Protein AF-A0A1J5CKR7-F1 (afdb_monomer_lite)

Sequence (198 aa):
MLRFINMKAPLAKALFLFGLLLALSGASWSLDSSAVIGGEQSLIAYLNVGTAYRQLMENLAKIDIPESGPIKEQLQNVVRIALANFTRTKGRARVRLCTCNQRILMNAIDRYNVDHATPLNVLDYDALTGGKYLMDPAECPDKGKYSIEGDLLKHGEVSCSIHGSVAHPKDPSNGKNDSTAPDVFPPSRDENRTPMMP

pLDDT: mean 70.84, std 20.08, range [31.36, 97.31]

Structure (mmCIF, N/CA/C/O backbone):
data_AF-A0A1J5CKR7-F1
#
_entry.id   AF-A0A1J5CKR7-F1
#
loop_
_atom_site.group_PDB
_atom_site.id
_atom_site.type_symbol
_atom_site.label_atom_id
_atom_site.label_alt_id
_atom_site.label_comp_id
_atom_site.label_asym_id
_atom_site.label_entity_id
_atom_site.label_seq_id
_atom_site.pdbx_PDB_ins_code
_atom_site.Cartn_x
_atom_site.Cartn_y
_atom_site.Cartn_z
_atom_site.occupancy
_atom_site.B_iso_or_equiv
_atom_site.auth_seq_id
_atom_site.auth_comp_id
_atom_site.auth_asym_id
_atom_site.auth_atom_id
_atom_site.pdbx_PDB_model_num
ATOM 1 N N . MET A 1 1 ? -32.413 -12.563 51.350 1.00 38.97 1 MET A N 1
ATOM 2 C CA . MET A 1 1 ? -31.002 -13.011 51.311 1.00 38.97 1 MET A CA 1
ATOM 3 C C . MET A 1 1 ? -30.368 -12.530 50.009 1.00 38.97 1 MET A C 1
ATOM 5 O O . MET A 1 1 ? -30.627 -13.120 48.971 1.00 38.97 1 MET A O 1
ATOM 9 N N . LEU A 1 2 ? -29.603 -11.434 50.043 1.00 40.06 2 LEU A N 1
ATOM 10 C CA . LEU A 1 2 ? -28.858 -10.912 48.887 1.00 40.06 2 LEU A CA 1
ATOM 11 C C . LEU A 1 2 ? -27.479 -11.585 48.840 1.00 40.06 2 LEU A C 1
ATOM 13 O O . LEU A 1 2 ? -26.686 -11.440 49.769 1.00 40.06 2 LEU A O 1
ATOM 17 N N . ARG A 1 3 ? -27.207 -12.359 47.783 1.00 47.88 3 ARG A N 1
ATOM 18 C CA . ARG A 1 3 ? -25.891 -12.962 47.535 1.00 47.88 3 ARG A CA 1
ATOM 19 C C . ARG A 1 3 ? -24.935 -11.870 47.050 1.00 47.88 3 ARG A C 1
ATOM 21 O O . ARG A 1 3 ? -25.044 -11.419 45.916 1.00 47.88 3 ARG A O 1
ATOM 28 N N . PHE A 1 4 ? -23.995 -11.461 47.897 1.00 45.53 4 PHE A N 1
ATOM 29 C CA . PHE A 1 4 ? -22.853 -10.647 47.483 1.00 45.53 4 PHE A CA 1
ATOM 30 C C . PHE A 1 4 ? -21.969 -11.473 46.540 1.00 45.53 4 PHE A C 1
ATOM 32 O O . PHE A 1 4 ? -21.247 -12.373 46.968 1.00 45.53 4 PHE A O 1
ATOM 39 N N . ILE A 1 5 ? -22.053 -11.190 45.241 1.00 56.38 5 ILE A N 1
ATOM 40 C CA . ILE A 1 5 ? -21.156 -11.758 44.235 1.00 56.38 5 ILE A CA 1
ATOM 41 C C . ILE A 1 5 ? -19.768 -11.155 44.475 1.00 56.38 5 ILE A C 1
ATOM 43 O O . ILE A 1 5 ? -19.598 -9.938 44.533 1.00 56.38 5 ILE A O 1
ATOM 47 N N . ASN A 1 6 ? -18.768 -12.015 44.659 1.00 56.41 6 ASN A N 1
ATOM 48 C CA . ASN A 1 6 ? -17.393 -11.643 44.976 1.00 56.41 6 ASN A CA 1
ATOM 49 C C . ASN A 1 6 ? -16.707 -10.995 43.748 1.00 56.41 6 ASN A C 1
ATOM 51 O O . ASN A 1 6 ? -15.953 -11.637 43.020 1.00 56.41 6 ASN A O 1
ATOM 55 N N . MET A 1 7 ? -16.994 -9.712 43.497 1.00 53.19 7 MET A N 1
ATOM 56 C CA . MET A 1 7 ? -16.529 -8.929 42.334 1.00 53.19 7 MET A CA 1
ATOM 57 C C . MET A 1 7 ? -15.014 -8.650 42.302 1.00 53.19 7 MET A C 1
ATOM 59 O O . MET A 1 7 ? -14.512 -8.083 41.331 1.00 53.19 7 MET A O 1
ATOM 63 N N . LYS A 1 8 ? -14.254 -9.051 43.328 1.00 62.59 8 LYS A N 1
ATOM 64 C CA . LYS A 1 8 ? -12.821 -8.731 43.435 1.00 62.59 8 LYS A CA 1
ATOM 65 C C . LYS A 1 8 ? -11.977 -9.416 42.355 1.00 62.59 8 LYS A C 1
ATOM 67 O O . LYS A 1 8 ? -11.065 -8.804 41.810 1.00 62.59 8 LYS A O 1
ATOM 72 N N . ALA A 1 9 ? -12.301 -10.661 42.009 1.00 64.81 9 ALA A N 1
ATOM 73 C CA . ALA A 1 9 ? -11.542 -11.438 41.030 1.00 64.81 9 ALA A CA 1
ATOM 74 C C . ALA A 1 9 ? -11.669 -10.931 39.573 1.00 64.81 9 ALA A C 1
ATOM 76 O O . ALA A 1 9 ? -10.635 -10.789 38.916 1.00 64.81 9 ALA A O 1
ATOM 77 N N . PRO A 1 10 ? -12.871 -10.637 39.031 1.00 67.38 10 PRO A N 1
ATOM 78 C CA . PRO A 1 10 ? -12.991 -10.133 37.660 1.00 67.38 10 PRO A CA 1
ATOM 79 C C . PRO A 1 10 ? -12.452 -8.705 37.501 1.00 67.38 10 PRO A C 1
ATOM 81 O O . PRO A 1 10 ? -11.803 -8.415 36.497 1.00 67.38 10 PRO A O 1
ATOM 84 N N . LEU A 1 11 ? -12.632 -7.837 38.505 1.00 69.25 11 LEU A N 1
ATOM 85 C CA . LEU A 1 11 ? -12.106 -6.469 38.475 1.00 69.25 11 LEU A CA 1
ATOM 86 C C . LEU A 1 11 ? -10.569 -6.454 38.469 1.00 69.25 11 LEU A C 1
ATOM 88 O O . LEU A 1 11 ? -9.962 -5.740 37.675 1.00 69.25 11 LEU A O 1
ATOM 92 N N . ALA A 1 12 ? -9.934 -7.289 39.299 1.00 69.50 12 ALA A N 1
ATOM 93 C CA . ALA A 1 12 ? -8.477 -7.412 39.331 1.00 69.50 12 ALA A CA 1
ATOM 94 C C . ALA A 1 12 ? -7.907 -7.910 37.992 1.00 69.50 12 ALA A C 1
ATOM 96 O O . ALA A 1 12 ? -6.890 -7.400 37.532 1.00 69.50 12 ALA A O 1
ATOM 97 N N . LYS A 1 13 ? -8.589 -8.854 37.325 1.00 68.81 13 LYS A N 1
ATOM 98 C CA . LYS A 1 13 ? -8.192 -9.334 35.990 1.00 68.81 13 LYS A CA 1
ATOM 99 C C . LYS A 1 13 ? -8.320 -8.247 34.923 1.00 68.81 13 LYS A C 1
ATOM 101 O O . LYS A 1 13 ? -7.419 -8.112 34.101 1.00 68.81 13 LYS A O 1
ATOM 106 N N . ALA A 1 14 ? -9.398 -7.461 34.950 1.00 69.19 14 ALA A N 1
ATOM 107 C CA . ALA A 1 14 ? -9.597 -6.354 34.016 1.00 69.19 14 ALA A CA 1
ATOM 108 C C . ALA A 1 14 ? -8.553 -5.242 34.212 1.00 69.19 14 ALA A C 1
ATOM 110 O O . ALA A 1 14 ? -7.973 -4.771 33.237 1.00 69.19 14 ALA A O 1
ATOM 111 N N . LEU A 1 15 ? -8.254 -4.879 35.464 1.00 72.56 15 LEU A N 1
ATOM 112 C CA . LEU A 1 15 ? -7.215 -3.899 35.794 1.00 72.56 15 LEU A CA 1
ATOM 113 C C . LEU A 1 15 ? -5.813 -4.393 35.421 1.00 72.56 15 LEU A C 1
ATOM 115 O O . LEU A 1 15 ? -5.015 -3.611 34.916 1.00 72.56 15 LEU A O 1
ATOM 119 N N . PHE A 1 16 ? -5.525 -5.685 35.603 1.00 74.75 16 PHE A N 1
ATOM 120 C CA . PHE A 1 16 ? -4.258 -6.279 35.175 1.00 74.75 16 PHE A CA 1
ATOM 121 C C . PHE A 1 16 ? -4.104 -6.260 33.649 1.00 74.75 16 PHE A C 1
ATOM 123 O O . PHE A 1 16 ? -3.062 -5.854 33.146 1.00 74.75 16 PHE A O 1
ATOM 130 N N . LEU A 1 17 ? -5.152 -6.623 32.900 1.00 69.81 17 LEU A N 1
ATOM 131 C CA . LEU A 1 17 ? -5.166 -6.543 31.434 1.00 69.81 17 LEU A CA 1
ATOM 132 C C . LEU A 1 17 ? -5.015 -5.103 30.933 1.00 69.81 17 LEU A C 1
ATOM 134 O O . LEU A 1 17 ? -4.273 -4.859 29.985 1.00 69.81 17 LEU A O 1
ATOM 138 N N . PHE A 1 18 ? -5.681 -4.148 31.581 1.00 69.38 18 PHE A N 1
ATOM 139 C CA . PHE A 1 18 ? -5.557 -2.731 31.255 1.00 69.38 18 PHE A CA 1
ATOM 140 C C . PHE A 1 18 ? -4.151 -2.196 31.561 1.00 69.38 18 PHE A C 1
ATOM 142 O O . PHE A 1 18 ? -3.566 -1.509 30.730 1.00 69.38 18 PHE A O 1
ATOM 149 N N . GLY A 1 19 ? -3.569 -2.575 32.702 1.00 70.56 19 GLY A N 1
ATOM 150 C CA . GLY A 1 19 ? -2.184 -2.259 33.055 1.00 70.56 19 GLY A CA 1
ATOM 151 C C . GLY A 1 19 ? -1.171 -2.877 32.089 1.00 70.56 19 GLY A C 1
ATOM 152 O O . GLY A 1 19 ? -0.225 -2.206 31.691 1.00 70.56 19 GLY A O 1
ATOM 153 N N . LEU A 1 20 ? -1.400 -4.114 31.639 1.00 68.94 20 LEU A N 1
ATOM 154 C CA . LEU A 1 20 ? -0.571 -4.780 30.632 1.00 68.94 20 LEU A CA 1
ATOM 155 C C . LEU A 1 20 ? -0.660 -4.068 29.273 1.00 68.94 20 LEU A C 1
ATOM 157 O O . LEU A 1 20 ? 0.361 -3.839 28.632 1.00 68.94 20 LEU A O 1
ATOM 161 N N . LEU A 1 21 ? -1.862 -3.660 28.853 1.00 64.88 21 LEU A N 1
ATOM 162 C CA . LEU A 1 21 ? -2.070 -2.873 27.633 1.00 64.88 21 LEU A CA 1
ATOM 163 C C . LEU A 1 21 ? -1.400 -1.496 27.722 1.00 64.88 21 LEU A C 1
ATOM 165 O O . LEU A 1 21 ? -0.765 -1.063 26.761 1.00 64.88 21 LEU A O 1
ATOM 169 N N . LEU A 1 22 ? -1.481 -0.836 28.881 1.00 61.81 22 LEU A N 1
ATOM 170 C CA . LEU A 1 22 ? -0.780 0.421 29.133 1.00 61.81 22 LEU A CA 1
ATOM 171 C C . LEU A 1 22 ? 0.740 0.236 29.114 1.00 61.81 22 LEU A C 1
ATOM 173 O O . LEU A 1 22 ? 1.424 1.039 28.488 1.00 61.81 22 LEU A O 1
ATOM 177 N N . ALA A 1 23 ? 1.275 -0.829 29.713 1.00 55.62 23 ALA A N 1
ATOM 178 C CA . ALA A 1 23 ? 2.708 -1.126 29.695 1.00 55.62 23 ALA A CA 1
ATOM 179 C C . ALA A 1 23 ? 3.223 -1.413 28.273 1.00 55.62 23 ALA A C 1
ATOM 181 O O . ALA A 1 23 ? 4.269 -0.897 27.878 1.00 55.62 23 ALA A O 1
ATOM 182 N N . LEU A 1 24 ? 2.451 -2.152 27.470 1.00 54.66 24 LEU A N 1
ATOM 183 C CA . LEU A 1 24 ? 2.756 -2.386 26.055 1.00 54.66 24 LEU A CA 1
ATOM 184 C C . LEU A 1 24 ? 2.674 -1.096 25.226 1.00 54.66 24 LEU A C 1
ATOM 186 O O . LEU A 1 24 ? 3.438 -0.930 24.279 1.00 54.66 24 LEU A O 1
ATOM 190 N N . SER A 1 25 ? 1.803 -0.153 25.601 1.00 56.72 25 SER A N 1
ATOM 191 C CA . SER A 1 25 ? 1.777 1.177 24.982 1.00 56.72 25 SER A CA 1
ATOM 192 C C . SER A 1 25 ? 2.925 2.081 25.457 1.00 56.72 25 SER A C 1
ATOM 194 O O . SER A 1 25 ? 3.487 2.820 24.654 1.00 56.72 25 SER A O 1
ATOM 196 N N . GLY A 1 26 ? 3.341 1.992 26.724 1.00 46.00 26 GLY A N 1
ATOM 197 C CA . GLY A 1 26 ? 4.444 2.766 27.304 1.00 46.00 26 GLY A CA 1
ATOM 198 C C . GLY A 1 26 ? 5.811 2.404 26.719 1.00 46.00 26 GLY A C 1
ATOM 199 O O . GLY A 1 26 ? 6.639 3.286 26.509 1.00 46.00 26 GLY A O 1
ATOM 200 N N . ALA A 1 27 ? 6.011 1.138 26.343 1.00 43.16 27 ALA A N 1
ATOM 201 C CA . ALA A 1 27 ? 7.220 0.671 25.659 1.00 43.16 27 ALA A CA 1
ATOM 202 C C . ALA A 1 27 ? 7.399 1.244 24.236 1.00 43.16 27 ALA A C 1
ATOM 204 O O . ALA A 1 27 ? 8.462 1.086 23.642 1.00 43.16 27 ALA A O 1
ATOM 205 N N . SER A 1 28 ? 6.389 1.927 23.681 1.00 45.72 28 SER A N 1
ATOM 206 C CA . SER A 1 28 ? 6.501 2.563 22.360 1.00 45.72 28 SER A CA 1
ATOM 207 C C . SER A 1 28 ? 7.115 3.969 22.385 1.00 45.72 28 SER A C 1
ATOM 209 O O . SER A 1 28 ? 7.510 4.463 21.333 1.00 45.72 28 SER A O 1
ATOM 211 N N . TRP A 1 29 ? 7.272 4.588 23.563 1.00 41.62 29 TRP A N 1
ATOM 212 C CA . TRP A 1 29 ? 7.837 5.941 23.699 1.00 41.62 29 TRP A CA 1
ATOM 213 C C . TRP A 1 29 ? 9.363 5.962 23.888 1.00 41.62 29 TRP A C 1
ATOM 215 O O . TRP A 1 29 ? 9.959 7.032 23.834 1.00 41.62 29 TRP A O 1
ATOM 225 N N . SER A 1 30 ? 10.011 4.805 24.073 1.00 41.34 30 SER A N 1
ATOM 226 C CA . SER A 1 30 ? 11.479 4.686 24.140 1.00 41.34 30 SER A CA 1
ATOM 227 C C . SER A 1 30 ? 12.121 4.195 22.837 1.00 41.34 30 SER A C 1
ATOM 229 O O . SER A 1 30 ? 13.312 3.897 22.816 1.00 41.34 30 SER A O 1
ATOM 231 N N . LEU A 1 31 ? 11.351 4.084 21.752 1.00 40.03 31 LEU A N 1
ATOM 232 C CA . LEU A 1 31 ? 11.883 3.801 20.422 1.00 40.03 31 LEU A CA 1
ATOM 233 C C . LEU A 1 31 ? 12.156 5.134 19.726 1.00 40.03 31 LEU A C 1
ATOM 235 O O . LEU A 1 31 ? 11.276 5.721 19.099 1.00 40.03 31 LEU A O 1
ATOM 239 N N . ASP A 1 32 ? 13.385 5.615 19.894 1.00 38.66 32 ASP A N 1
ATOM 240 C CA . ASP A 1 32 ? 13.963 6.706 19.116 1.00 38.66 32 ASP A CA 1
ATOM 241 C C . ASP A 1 32 ? 13.721 6.446 17.619 1.00 38.66 32 ASP A C 1
ATOM 243 O O . ASP A 1 32 ? 14.183 5.451 17.053 1.00 38.66 32 ASP A O 1
ATOM 247 N N . SER A 1 33 ? 12.951 7.324 16.977 1.00 40.72 33 SER A N 1
ATOM 248 C CA . SER A 1 33 ? 12.543 7.201 15.574 1.00 40.72 33 SER A CA 1
ATOM 249 C C . SER A 1 33 ? 13.716 7.278 14.592 1.00 40.72 33 SER A C 1
ATOM 251 O O . SER A 1 33 ? 13.531 6.990 13.410 1.00 40.72 33 SER A O 1
ATOM 253 N N . SER A 1 34 ? 14.916 7.627 15.068 1.00 39.81 34 SER A N 1
ATOM 254 C CA . SER A 1 34 ? 16.147 7.657 14.275 1.00 39.81 34 SER A CA 1
ATOM 255 C C . SER A 1 34 ? 16.932 6.335 14.270 1.00 39.81 34 SER A C 1
ATOM 257 O O . SER A 1 34 ? 17.751 6.127 13.378 1.00 39.81 34 SER A O 1
ATOM 259 N N . ALA A 1 35 ? 16.658 5.412 15.202 1.00 36.31 35 ALA A N 1
ATOM 260 C CA . ALA A 1 35 ? 17.362 4.126 15.313 1.00 36.31 35 ALA A CA 1
ATOM 261 C C . ALA A 1 35 ? 16.603 2.946 14.675 1.00 36.31 35 ALA A C 1
ATOM 263 O O . ALA A 1 35 ? 17.094 1.817 14.639 1.00 36.31 35 ALA A O 1
ATOM 264 N N . VAL A 1 36 ? 15.399 3.185 14.152 1.00 40.78 36 VAL A N 1
ATOM 265 C CA . VAL A 1 36 ? 14.548 2.143 13.573 1.00 40.78 36 VAL A CA 1
ATOM 266 C C . VAL A 1 36 ? 14.759 2.082 12.060 1.00 40.78 36 VAL A C 1
ATOM 268 O O . VAL A 1 36 ? 13.921 2.496 11.268 1.00 40.78 36 VAL A O 1
ATOM 271 N N . ILE A 1 37 ? 15.872 1.469 11.656 1.00 40.28 37 ILE A N 1
ATOM 272 C CA . ILE A 1 37 ? 16.043 0.905 10.301 1.00 40.28 37 ILE A CA 1
ATOM 273 C C . ILE A 1 37 ? 15.178 -0.380 10.138 1.00 40.28 37 ILE A C 1
ATOM 275 O O . ILE A 1 37 ? 15.152 -1.003 9.087 1.00 40.28 37 ILE A O 1
ATOM 279 N N . GLY A 1 38 ? 14.383 -0.753 11.153 1.00 39.53 38 GLY A N 1
ATOM 280 C CA . GLY A 1 38 ? 13.447 -1.887 11.149 1.00 39.53 38 GLY A CA 1
ATOM 281 C C . GLY A 1 38 ? 11.989 -1.490 11.408 1.00 39.53 38 GLY A C 1
ATOM 282 O O . GLY A 1 38 ? 11.362 -2.018 12.327 1.00 39.53 38 GLY A O 1
ATOM 283 N N . GLY A 1 39 ? 11.444 -0.549 10.627 1.00 44.47 39 GLY A N 1
ATOM 284 C CA . GLY A 1 39 ? 10.092 0.029 10.785 1.00 44.47 39 GLY A CA 1
ATOM 285 C C . GLY A 1 39 ? 8.906 -0.942 10.640 1.00 44.47 39 GLY A C 1
ATOM 286 O O . GLY A 1 39 ? 7.754 -0.519 10.698 1.00 44.47 39 GLY A O 1
ATOM 287 N N . GLU A 1 40 ? 9.168 -2.237 10.473 1.00 52.19 40 GLU A N 1
ATOM 288 C CA . GLU A 1 40 ? 8.178 -3.285 10.206 1.00 52.19 40 GLU A CA 1
ATOM 289 C C . GLU A 1 40 ? 7.617 -3.914 11.492 1.00 52.19 40 GLU A C 1
ATOM 291 O O . GLU A 1 40 ? 6.426 -4.212 11.577 1.00 52.19 40 GLU A O 1
ATOM 296 N N . GLN A 1 41 ? 8.435 -4.046 12.542 1.00 45.19 41 GLN A N 1
ATOM 297 C CA . GLN A 1 41 ? 8.039 -4.703 13.798 1.00 45.19 41 GLN A CA 1
ATOM 298 C C . GLN A 1 41 ? 7.007 -3.886 14.584 1.00 45.19 41 GLN A C 1
ATOM 300 O O . GLN A 1 41 ? 6.063 -4.446 15.139 1.00 45.19 41 GLN A O 1
ATOM 305 N N . SER A 1 42 ? 7.134 -2.556 14.598 1.00 54.28 42 SER A N 1
ATOM 306 C CA . SER A 1 42 ? 6.161 -1.684 15.264 1.00 54.28 42 SER A CA 1
ATOM 307 C C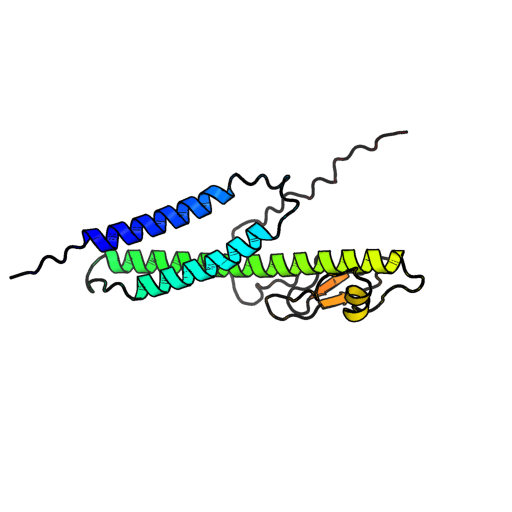 . SER A 1 42 ? 4.814 -1.706 14.540 1.00 54.28 42 SER A C 1
ATOM 309 O O . SER A 1 42 ? 3.771 -1.760 15.187 1.00 54.28 42 SER A O 1
ATOM 311 N N . LEU A 1 43 ? 4.811 -1.755 13.207 1.00 53.25 43 LEU A N 1
ATOM 312 C CA . LEU A 1 43 ? 3.592 -1.779 12.400 1.00 53.25 43 LEU A CA 1
ATOM 313 C C . LEU A 1 43 ? 2.853 -3.128 12.509 1.00 53.25 43 LEU A C 1
ATOM 315 O O . LEU A 1 43 ? 1.627 -3.151 12.644 1.00 53.25 43 LEU A O 1
ATOM 319 N N . ILE A 1 44 ? 3.598 -4.239 12.564 1.00 50.59 44 ILE A N 1
ATOM 320 C CA . ILE A 1 44 ? 3.073 -5.583 12.865 1.00 50.59 44 ILE A CA 1
ATOM 321 C C . ILE A 1 44 ? 2.565 -5.664 14.313 1.00 50.59 44 ILE A C 1
ATOM 323 O O . ILE A 1 44 ? 1.472 -6.184 14.552 1.00 50.59 44 ILE A O 1
ATOM 327 N N . ALA A 1 45 ? 3.290 -5.098 15.284 1.00 53.97 45 ALA A N 1
ATOM 328 C CA . ALA A 1 45 ? 2.831 -5.006 16.669 1.00 53.97 45 ALA A CA 1
ATOM 329 C C . ALA A 1 45 ? 1.514 -4.217 16.768 1.00 53.97 45 ALA A C 1
ATOM 331 O O . ALA A 1 45 ? 0.580 -4.667 17.430 1.00 53.97 45 ALA A O 1
ATOM 332 N N . TYR A 1 46 ? 1.380 -3.110 16.033 1.00 55.72 46 TYR A N 1
ATOM 333 C CA . TYR A 1 46 ? 0.139 -2.334 15.949 1.00 55.72 46 TYR A CA 1
ATOM 334 C C . TYR A 1 46 ? -1.026 -3.122 15.323 1.00 55.72 46 TYR A C 1
ATOM 336 O O . TYR A 1 46 ? -2.164 -3.007 15.785 1.00 55.72 46 TYR A O 1
ATOM 344 N N . LEU A 1 47 ? -0.771 -3.957 14.310 1.00 55.53 47 LEU A N 1
ATOM 345 C CA . LEU A 1 47 ? -1.789 -4.849 13.736 1.00 55.53 47 LEU A CA 1
ATOM 346 C C . LEU A 1 47 ? -2.218 -5.947 14.726 1.00 55.53 47 LEU A C 1
ATOM 348 O O . LEU A 1 47 ? -3.416 -6.226 14.843 1.00 55.53 47 LEU A O 1
ATOM 352 N N . ASN A 1 48 ? -1.277 -6.499 15.497 1.00 55.34 48 ASN A N 1
ATOM 353 C CA . ASN A 1 48 ? -1.533 -7.523 16.518 1.00 55.34 48 ASN A CA 1
ATOM 354 C C . ASN A 1 48 ? -2.257 -6.976 17.760 1.00 55.34 48 ASN A C 1
ATOM 356 O O . ASN A 1 48 ? -3.114 -7.665 18.325 1.00 55.34 48 ASN A O 1
ATOM 360 N N . VAL A 1 49 ? -2.020 -5.711 18.127 1.00 63.19 49 VAL A N 1
ATOM 361 C CA . VAL A 1 49 ? -2.837 -4.988 19.121 1.00 63.19 49 VAL A CA 1
ATOM 362 C C . VAL A 1 49 ? -4.309 -4.975 18.700 1.00 63.19 49 VAL A C 1
ATOM 364 O O . VAL A 1 49 ? -5.190 -5.054 19.551 1.00 63.19 49 VAL A O 1
ATOM 367 N N . GLY A 1 50 ? -4.609 -4.978 17.398 1.00 57.09 50 GLY A N 1
ATOM 368 C CA . GLY A 1 50 ? -5.982 -5.090 16.907 1.00 57.09 50 GLY A CA 1
ATOM 369 C C . GLY A 1 50 ? -6.668 -6.424 17.209 1.00 57.09 50 GLY A C 1
ATOM 370 O O . GLY A 1 50 ? -7.888 -6.471 17.386 1.00 57.09 50 GLY A O 1
ATOM 371 N N . THR A 1 51 ? -5.913 -7.516 17.293 1.00 56.31 51 THR A N 1
ATOM 372 C CA . THR A 1 51 ? -6.421 -8.834 17.702 1.00 56.31 51 THR A CA 1
ATOM 373 C C . THR A 1 51 ? -6.651 -8.865 19.211 1.00 56.31 51 THR A C 1
ATOM 375 O O . THR A 1 51 ? -7.736 -9.244 19.648 1.00 56.31 51 THR A O 1
ATOM 378 N N . ALA A 1 52 ? -5.696 -8.345 19.990 1.00 55.91 52 ALA A N 1
ATOM 379 C CA . ALA A 1 52 ? -5.828 -8.193 21.441 1.00 55.91 52 ALA A CA 1
ATOM 380 C C . ALA A 1 52 ? -7.009 -7.282 21.827 1.00 55.91 52 ALA A C 1
ATOM 382 O O . ALA A 1 52 ? -7.757 -7.585 22.754 1.00 55.91 52 ALA A O 1
ATOM 383 N N . TYR A 1 53 ? -7.232 -6.203 21.074 1.00 64.00 53 TYR A N 1
ATOM 384 C CA . TYR A 1 53 ? -8.349 -5.286 21.278 1.00 64.00 53 TYR A CA 1
ATOM 385 C C . TYR A 1 53 ? -9.700 -5.937 20.958 1.00 64.00 53 TYR A C 1
ATOM 387 O O . TYR A 1 53 ? -10.631 -5.817 21.748 1.00 64.00 53 TYR A O 1
ATOM 395 N N . ARG A 1 54 ? -9.818 -6.685 19.850 1.00 61.25 54 ARG A N 1
ATOM 396 C CA . ARG A 1 54 ? -11.042 -7.459 19.553 1.00 61.25 54 ARG A CA 1
ATOM 397 C C . ARG A 1 54 ? -11.371 -8.440 20.670 1.00 61.25 54 ARG A C 1
ATOM 399 O O . ARG A 1 54 ? -12.509 -8.484 21.120 1.00 61.25 54 ARG A O 1
ATOM 406 N N . GLN A 1 55 ? -10.365 -9.155 21.159 1.00 61.22 55 GLN A N 1
ATOM 407 C CA . GLN A 1 55 ? -10.538 -10.120 22.235 1.00 61.22 55 GLN A CA 1
ATOM 408 C C . GLN A 1 55 ? -10.906 -9.442 23.563 1.00 61.22 55 GLN A C 1
ATOM 410 O O . GLN A 1 55 ? -11.759 -9.940 24.295 1.00 61.22 55 GLN A O 1
ATOM 415 N N . LEU A 1 56 ? -10.335 -8.269 23.857 1.00 64.38 56 LEU A N 1
ATOM 416 C CA . LEU A 1 56 ? -10.756 -7.434 24.983 1.00 64.38 56 LEU A CA 1
ATOM 417 C C . LEU A 1 56 ? -12.229 -7.027 24.853 1.00 64.38 56 LEU A C 1
ATOM 419 O O . LEU A 1 56 ? -12.975 -7.150 25.817 1.00 64.38 56 LEU A O 1
ATOM 423 N N . MET A 1 57 ? -12.657 -6.581 23.674 1.00 64.94 57 MET A N 1
ATOM 424 C CA . MET A 1 57 ? -14.032 -6.137 23.427 1.00 64.94 57 MET A CA 1
ATOM 425 C C . MET A 1 57 ? -15.037 -7.293 23.503 1.00 64.94 57 MET A C 1
ATOM 427 O O . MET A 1 57 ? -16.089 -7.138 24.117 1.00 64.94 57 MET A O 1
ATOM 431 N N . GLU A 1 58 ? -14.700 -8.469 22.968 1.00 66.94 58 GLU A N 1
ATOM 432 C CA . GLU A 1 58 ? -15.490 -9.696 23.152 1.00 66.94 58 GLU A CA 1
ATOM 433 C C . GLU A 1 58 ? -15.603 -10.088 24.627 1.00 66.94 58 GLU A C 1
ATOM 435 O O . GLU A 1 58 ? -16.656 -10.535 25.076 1.00 66.94 58 GLU A O 1
ATOM 440 N N . ASN A 1 59 ? -14.526 -9.919 25.394 1.00 63.28 59 ASN A N 1
ATOM 441 C CA . ASN A 1 59 ? -14.534 -10.203 26.823 1.00 63.28 59 ASN A CA 1
ATOM 442 C C . ASN A 1 59 ? -15.359 -9.177 27.604 1.00 63.28 59 ASN A C 1
ATOM 444 O O . ASN A 1 59 ? -16.088 -9.572 28.507 1.00 63.28 59 ASN A O 1
ATOM 448 N N . LEU A 1 60 ? -15.303 -7.893 27.237 1.00 63.44 60 LEU A N 1
ATOM 449 C CA . LEU A 1 60 ? -16.147 -6.848 27.820 1.00 63.44 60 LEU A CA 1
ATOM 450 C C . LEU A 1 60 ? -17.631 -7.087 27.520 1.00 63.44 60 LEU A C 1
ATOM 452 O O . LEU A 1 60 ? -18.457 -6.906 28.408 1.00 63.44 60 LEU A O 1
ATOM 456 N N . ALA A 1 61 ? -17.969 -7.554 26.315 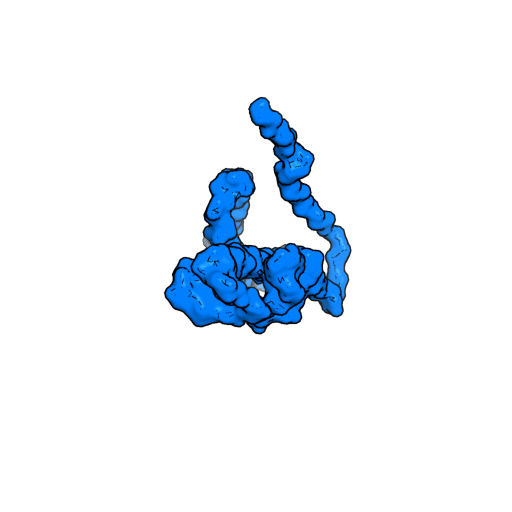1.00 65.06 61 ALA A N 1
ATOM 457 C CA . ALA A 1 61 ? -19.343 -7.893 25.939 1.00 65.06 61 ALA A CA 1
ATOM 458 C C . ALA A 1 61 ? -19.929 -9.066 26.751 1.00 65.06 61 ALA A C 1
ATOM 460 O O . ALA A 1 61 ? -21.146 -9.182 26.859 1.00 65.06 61 ALA A O 1
ATOM 461 N N . LYS A 1 62 ? -19.078 -9.926 27.329 1.00 69.12 62 LYS A N 1
ATOM 462 C CA . LYS A 1 62 ? -19.480 -11.052 28.193 1.00 69.12 62 LYS A CA 1
ATOM 463 C C . LYS A 1 62 ? -19.632 -10.667 29.665 1.00 69.12 62 LYS A C 1
ATOM 465 O O . LYS A 1 62 ? -20.059 -11.502 30.460 1.00 69.12 62 LYS A O 1
ATOM 470 N N . ILE A 1 63 ? -19.237 -9.455 30.056 1.00 66.62 63 ILE A N 1
ATOM 471 C CA . ILE A 1 63 ? -19.423 -8.993 31.431 1.00 66.62 63 ILE A CA 1
ATOM 472 C C . ILE A 1 63 ? -20.904 -8.666 31.606 1.00 66.62 63 ILE A C 1
ATOM 474 O O . ILE A 1 63 ? -21.424 -7.754 30.969 1.00 66.62 63 ILE A O 1
ATOM 478 N N . ASP A 1 64 ? -21.567 -9.414 32.484 1.00 61.94 64 ASP A N 1
ATOM 479 C CA . ASP A 1 64 ? -22.946 -9.158 32.886 1.00 61.94 64 ASP A CA 1
ATOM 480 C C . ASP A 1 64 ? -22.972 -7.909 33.782 1.00 61.94 64 ASP A C 1
ATOM 482 O O . ASP A 1 64 ? -22.613 -7.948 34.964 1.00 61.94 64 ASP A O 1
ATOM 486 N N . ILE A 1 65 ? -23.254 -6.755 33.173 1.00 63.69 65 ILE A N 1
ATOM 487 C CA . ILE A 1 65 ? -23.259 -5.458 33.855 1.00 63.69 65 ILE A CA 1
ATOM 488 C C . ILE A 1 65 ? -24.680 -5.211 34.373 1.00 63.69 65 ILE A C 1
ATOM 490 O O . ILE A 1 65 ? -25.609 -5.172 33.563 1.00 63.69 65 ILE A O 1
ATOM 494 N N . PRO A 1 66 ? -24.868 -4.987 35.688 1.00 59.91 66 PRO A N 1
ATOM 495 C CA . PRO A 1 66 ? -26.185 -4.738 36.260 1.00 59.91 66 PRO A CA 1
ATOM 496 C C . PRO A 1 66 ? -26.875 -3.564 35.557 1.00 59.91 66 PRO A C 1
ATOM 498 O O . PRO A 1 66 ? -26.278 -2.519 35.292 1.00 59.91 66 PRO A O 1
ATOM 501 N N . GLU A 1 67 ? -28.145 -3.772 35.225 1.00 60.22 67 GLU A N 1
ATOM 502 C CA . GLU A 1 67 ? -28.852 -3.021 34.187 1.00 60.22 67 GLU A CA 1
ATOM 503 C C . GLU A 1 67 ? -29.137 -1.554 34.549 1.00 60.22 67 GLU A C 1
ATOM 505 O O . GLU A 1 67 ? -29.313 -0.721 33.657 1.00 60.22 67 GLU A O 1
ATOM 510 N N . SER A 1 68 ? -29.115 -1.225 35.842 1.00 62.19 68 SER A N 1
ATOM 511 C CA . SER A 1 68 ? -29.461 0.084 36.389 1.00 62.19 68 SER A CA 1
ATOM 512 C C . SER A 1 68 ? -28.296 0.689 37.180 1.00 62.19 68 SER A C 1
ATOM 514 O O . SER A 1 68 ? -28.061 0.336 38.337 1.00 62.19 68 SER A O 1
ATOM 516 N N . GLY A 1 69 ? -27.577 1.633 36.572 1.00 65.94 69 GLY A N 1
ATOM 517 C CA . GLY A 1 69 ? -26.627 2.481 37.287 1.00 65.94 69 GLY A CA 1
ATOM 518 C C . GLY A 1 69 ? -25.841 3.430 36.373 1.00 65.94 69 GLY A C 1
ATOM 519 O O . GLY A 1 69 ? -25.603 3.094 35.211 1.00 65.94 69 GLY A O 1
ATOM 520 N N . PRO A 1 70 ? -25.366 4.581 36.895 1.00 67.62 70 PRO A N 1
ATOM 521 C CA . PRO A 1 70 ? -24.5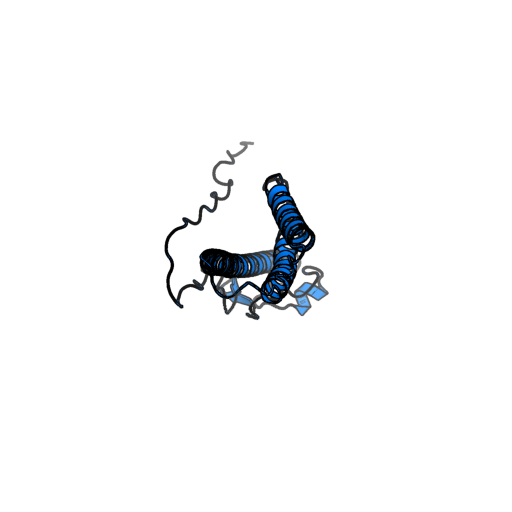82 5.575 36.141 1.00 67.62 70 PRO A CA 1
ATOM 522 C C . PRO A 1 70 ? -23.276 5.004 35.554 1.00 67.62 70 PRO A C 1
ATOM 524 O O . PRO A 1 70 ? -22.704 5.549 34.614 1.00 67.62 70 PRO A O 1
ATOM 527 N N . ILE A 1 71 ? -22.823 3.862 36.077 1.00 70.44 71 ILE A N 1
ATOM 528 C CA . ILE A 1 71 ? -21.622 3.144 35.638 1.00 70.44 71 ILE A CA 1
ATOM 529 C C . ILE A 1 71 ? -21.798 2.537 34.235 1.00 70.44 71 ILE A C 1
ATOM 531 O O . ILE A 1 71 ? -20.839 2.500 33.464 1.00 70.44 71 ILE A O 1
ATOM 535 N N . LYS A 1 72 ? -23.011 2.093 33.867 1.00 72.69 72 LYS A N 1
ATOM 536 C CA . LYS A 1 72 ? -23.276 1.473 32.556 1.00 72.69 72 LYS A CA 1
ATOM 537 C C . LYS A 1 72 ? -23.061 2.472 31.419 1.00 72.69 72 LYS A C 1
ATOM 539 O O . LYS A 1 72 ? -22.383 2.156 30.445 1.00 72.69 72 LYS A O 1
ATOM 544 N N . GLU A 1 73 ? -23.572 3.688 31.577 1.00 74.94 73 GLU A N 1
ATOM 545 C CA . GLU A 1 73 ? -23.463 4.752 30.575 1.00 74.94 73 GLU A CA 1
ATOM 546 C C . GLU A 1 73 ? -22.022 5.262 30.425 1.00 74.94 73 GLU A C 1
ATOM 548 O O . GLU A 1 73 ? -21.523 5.429 29.309 1.00 74.94 73 GLU A O 1
ATOM 553 N N . GLN A 1 74 ? -21.306 5.440 31.540 1.00 70.94 74 GLN A N 1
ATOM 554 C CA . GLN A 1 74 ? -19.889 5.814 31.515 1.00 70.94 74 GLN A CA 1
ATOM 555 C C . GLN A 1 74 ? -19.039 4.756 30.803 1.00 70.94 74 GLN A C 1
ATOM 557 O O . GLN A 1 74 ? -18.222 5.095 29.943 1.00 70.94 74 GLN A O 1
ATOM 562 N N . LEU A 1 75 ? -19.267 3.474 31.101 1.00 71.56 75 LEU A N 1
ATOM 563 C CA . LEU A 1 75 ? -18.543 2.379 30.463 1.00 71.56 75 LEU A CA 1
ATOM 564 C C . LEU A 1 75 ? -18.849 2.295 28.962 1.00 71.56 75 LEU A C 1
ATOM 566 O O . LEU A 1 75 ? -17.923 2.181 28.159 1.00 71.56 75 LEU A O 1
ATOM 570 N N . GLN A 1 76 ? -20.117 2.423 28.563 1.00 75.00 76 GLN A N 1
ATOM 571 C CA . GLN A 1 76 ? -20.508 2.461 27.149 1.00 75.00 76 GLN A CA 1
ATOM 572 C C . GLN A 1 76 ? -19.835 3.618 26.396 1.00 75.00 76 GLN A C 1
ATOM 574 O O . GLN A 1 76 ? -19.362 3.432 25.273 1.00 75.00 76 GLN A O 1
ATOM 579 N N . ASN A 1 77 ? -19.724 4.793 27.020 1.00 74.56 77 ASN A N 1
ATOM 580 C CA . ASN A 1 77 ? -19.034 5.937 26.428 1.00 74.56 77 ASN A CA 1
ATOM 581 C C . ASN A 1 77 ? -17.530 5.702 26.250 1.00 74.56 77 ASN A C 1
ATOM 583 O O . ASN A 1 77 ? -16.997 5.990 25.177 1.00 74.56 77 ASN A O 1
ATOM 587 N N . VAL A 1 78 ? -16.852 5.133 27.252 1.00 73.31 78 VAL A N 1
ATOM 588 C CA . VAL A 1 78 ? -15.425 4.779 27.149 1.00 73.31 78 VAL A CA 1
ATOM 589 C C . VAL A 1 78 ? -15.198 3.765 26.027 1.00 73.31 78 VAL A C 1
ATOM 591 O O . VAL A 1 78 ? -14.306 3.951 25.199 1.00 73.31 78 VAL A O 1
ATOM 594 N N . VAL A 1 79 ? -16.043 2.733 25.949 1.00 76.38 79 VAL A N 1
ATOM 595 C CA . VAL A 1 79 ? -15.991 1.713 24.893 1.00 76.38 79 VAL A CA 1
ATOM 596 C C . VAL A 1 79 ? -16.175 2.343 23.508 1.00 76.38 79 VAL A C 1
ATOM 598 O O . VAL A 1 79 ? -15.394 2.063 22.597 1.00 76.38 79 VAL A O 1
ATOM 601 N N . ARG A 1 80 ? -17.152 3.245 23.349 1.00 72.25 80 ARG A N 1
ATOM 602 C CA . ARG A 1 80 ? -17.412 3.958 22.088 1.00 72.25 80 ARG A CA 1
ATOM 603 C C . ARG A 1 80 ? -16.217 4.803 21.642 1.00 72.25 80 ARG A C 1
ATOM 605 O O . ARG A 1 80 ? -15.828 4.735 20.476 1.00 72.25 80 ARG A O 1
ATOM 612 N N . ILE A 1 81 ? -15.628 5.582 22.551 1.00 72.44 81 ILE A N 1
ATOM 613 C CA . ILE A 1 81 ? -14.460 6.432 22.257 1.00 72.44 81 ILE A CA 1
ATOM 614 C C . ILE A 1 81 ? -13.256 5.569 21.872 1.00 72.44 81 ILE A C 1
ATOM 616 O O . ILE A 1 81 ? -12.597 5.838 20.866 1.00 72.44 81 ILE A O 1
ATOM 620 N N . ALA A 1 82 ? -12.994 4.505 22.636 1.00 69.19 82 ALA A N 1
ATOM 621 C CA . ALA A 1 82 ? -11.903 3.582 22.352 1.00 69.19 82 ALA A CA 1
ATOM 622 C C . ALA A 1 82 ? -12.051 2.949 20.958 1.00 69.19 82 ALA A C 1
ATOM 624 O O . ALA A 1 82 ? -11.082 2.914 20.199 1.00 69.19 82 ALA A O 1
ATOM 625 N N . LEU A 1 83 ? -13.265 2.526 20.586 1.00 72.06 83 LEU A N 1
ATOM 626 C CA . LEU A 1 83 ? -13.533 1.912 19.285 1.00 72.06 83 LEU A CA 1
ATOM 627 C C . LEU A 1 83 ? -13.344 2.902 18.129 1.00 72.06 83 LEU A C 1
ATOM 629 O O . LEU A 1 83 ? -12.760 2.549 17.098 1.00 72.06 83 LEU A O 1
ATOM 633 N N . ALA A 1 84 ? -13.800 4.145 18.302 1.00 70.38 84 ALA A N 1
ATOM 634 C CA . ALA A 1 84 ? -13.623 5.201 17.309 1.00 70.38 84 ALA A CA 1
ATOM 635 C C . ALA A 1 84 ? -12.133 5.508 17.081 1.00 70.38 84 ALA A C 1
ATOM 637 O O . ALA A 1 84 ? -11.668 5.515 15.939 1.00 70.38 84 ALA A O 1
ATOM 638 N N . ASN A 1 85 ? -11.367 5.677 18.163 1.00 70.25 85 ASN A N 1
ATOM 639 C CA . ASN A 1 85 ? -9.925 5.916 18.091 1.00 70.25 85 ASN A CA 1
ATOM 640 C C . ASN A 1 85 ? -9.188 4.742 17.447 1.00 70.25 85 ASN A C 1
ATOM 642 O O . ASN A 1 85 ? -8.344 4.945 16.576 1.00 70.25 85 ASN A O 1
ATOM 646 N N . PHE A 1 86 ? -9.537 3.510 17.817 1.00 71.75 86 PHE A N 1
ATOM 647 C CA . PHE A 1 86 ? -8.940 2.319 17.229 1.00 71.75 86 PHE A CA 1
ATOM 648 C C . PHE A 1 86 ? -9.201 2.234 15.720 1.00 71.75 86 PHE A C 1
ATOM 650 O O . PHE A 1 86 ? -8.277 1.994 14.944 1.00 71.75 86 PHE A O 1
ATOM 657 N N . THR A 1 87 ? -10.439 2.483 15.290 1.00 74.50 87 THR A N 1
ATOM 658 C CA . THR A 1 87 ? -10.814 2.453 13.868 1.00 74.50 87 THR A CA 1
ATOM 659 C C . THR A 1 87 ? -10.037 3.500 13.069 1.00 74.50 87 THR A C 1
ATOM 661 O O . THR A 1 87 ? -9.462 3.170 12.029 1.00 74.50 87 THR A O 1
ATOM 664 N N . ARG A 1 88 ? -9.932 4.731 13.591 1.00 72.94 88 ARG A N 1
ATOM 665 C CA . ARG A 1 88 ? -9.135 5.815 12.988 1.00 72.94 88 ARG A CA 1
ATOM 666 C C . ARG A 1 88 ? -7.654 5.434 12.881 1.00 72.94 88 ARG A C 1
ATOM 668 O O . ARG A 1 88 ? -7.061 5.547 11.809 1.00 72.94 88 ARG A O 1
ATOM 675 N N . THR A 1 89 ? -7.062 4.926 13.961 1.00 71.94 89 THR A N 1
ATOM 676 C CA . THR A 1 89 ? -5.651 4.508 13.989 1.00 71.94 89 THR A CA 1
ATOM 677 C C . THR A 1 89 ? -5.378 3.348 13.038 1.00 71.94 89 THR A C 1
ATOM 679 O O . THR A 1 89 ? -4.380 3.368 12.319 1.00 71.94 89 THR A O 1
ATOM 682 N N . LYS A 1 90 ? -6.280 2.364 12.968 1.00 76.62 90 LYS A N 1
ATOM 683 C CA . LYS A 1 90 ? -6.173 1.243 12.030 1.00 76.62 90 LYS A CA 1
ATOM 684 C C . LYS A 1 90 ? -6.203 1.719 10.578 1.00 76.62 90 LYS A C 1
ATOM 686 O O . LYS A 1 90 ? -5.387 1.255 9.787 1.00 76.62 90 LYS A O 1
ATOM 691 N N . GLY A 1 91 ? -7.094 2.654 10.238 1.00 80.56 91 GLY A N 1
ATOM 692 C CA . GLY A 1 91 ? -7.124 3.276 8.910 1.00 80.56 91 GLY A CA 1
ATOM 693 C C . GLY A 1 91 ? -5.787 3.934 8.560 1.00 80.56 91 GLY A C 1
ATOM 694 O O . GLY A 1 91 ? -5.191 3.620 7.533 1.00 80.56 91 GLY A O 1
ATOM 695 N N . ARG A 1 92 ? -5.238 4.747 9.473 1.00 81.38 92 ARG A N 1
ATOM 696 C CA . ARG A 1 92 ? -3.916 5.380 9.295 1.00 81.38 92 ARG A CA 1
ATOM 697 C C . ARG A 1 92 ? -2.787 4.361 9.124 1.00 81.38 92 ARG A C 1
ATOM 699 O O . ARG A 1 92 ? -1.910 4.563 8.290 1.00 81.38 92 ARG A O 1
ATOM 706 N N . ALA A 1 93 ? -2.802 3.268 9.887 1.00 79.12 93 ALA A N 1
ATOM 707 C CA . ALA A 1 93 ? -1.798 2.210 9.775 1.00 79.12 93 ALA A CA 1
ATOM 708 C C . ALA A 1 93 ? -1.826 1.533 8.395 1.00 79.12 93 ALA A C 1
ATOM 710 O O . ALA A 1 93 ? -0.770 1.266 7.825 1.00 79.12 93 ALA A O 1
ATOM 711 N N . ARG A 1 94 ? -3.019 1.310 7.831 1.00 85.31 94 ARG A N 1
ATOM 712 C CA . ARG A 1 94 ? -3.175 0.742 6.484 1.00 85.31 94 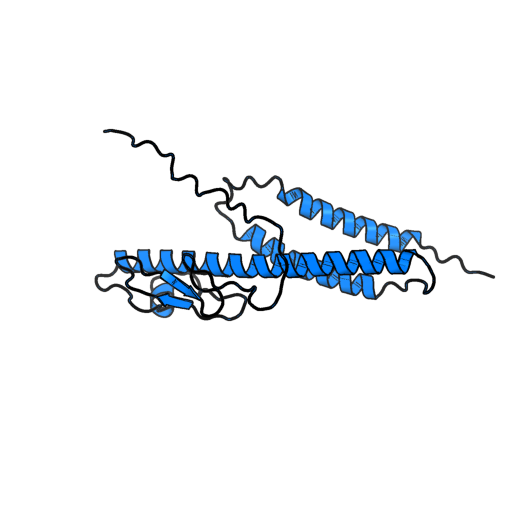ARG A CA 1
ATOM 713 C C . ARG A 1 94 ? -2.661 1.671 5.391 1.00 85.31 94 ARG A C 1
ATOM 715 O O . ARG A 1 94 ? -1.906 1.218 4.534 1.00 85.31 94 ARG A O 1
ATOM 722 N N . VAL A 1 95 ? -2.985 2.963 5.467 1.00 86.88 95 VAL A N 1
ATOM 723 C CA . VAL A 1 95 ? -2.449 3.969 4.534 1.00 86.88 95 VAL A CA 1
ATOM 724 C C . VAL A 1 95 ? -0.920 3.990 4.603 1.00 86.88 95 VAL A C 1
ATOM 726 O O . VAL A 1 95 ? -0.260 3.863 3.576 1.00 86.88 95 VAL A O 1
ATOM 729 N N . ARG A 1 96 ? -0.344 4.027 5.813 1.00 84.69 96 ARG A N 1
ATOM 730 C CA . ARG A 1 96 ? 1.116 3.996 6.012 1.00 84.69 96 ARG A CA 1
ATOM 731 C C . ARG A 1 96 ? 1.771 2.747 5.430 1.00 84.69 96 ARG A C 1
ATOM 733 O O . ARG A 1 96 ? 2.817 2.860 4.799 1.00 84.69 96 ARG A O 1
ATOM 740 N N . LEU A 1 97 ? 1.165 1.574 5.618 1.00 87.44 97 LEU A N 1
ATOM 741 C CA . LEU A 1 97 ? 1.670 0.332 5.034 1.00 87.44 97 LEU A CA 1
ATOM 742 C C . LEU A 1 97 ? 1.621 0.381 3.502 1.00 87.44 97 LEU A C 1
ATOM 744 O O . LEU A 1 97 ? 2.591 0.011 2.849 1.00 87.44 97 LEU A O 1
ATOM 748 N N . CYS A 1 98 ? 0.535 0.904 2.927 1.00 93.19 98 CYS A N 1
ATOM 749 C CA . CYS A 1 98 ? 0.431 1.080 1.482 1.00 93.19 98 CYS A CA 1
ATOM 750 C C . CYS A 1 98 ? 1.531 2.003 0.934 1.00 93.19 98 CYS A C 1
ATOM 752 O O . CYS A 1 98 ? 2.159 1.662 -0.066 1.00 93.19 98 CYS A O 1
ATOM 754 N N . THR A 1 99 ? 1.797 3.130 1.598 1.00 91.81 99 THR A N 1
ATOM 755 C CA . THR A 1 99 ? 2.891 4.051 1.245 1.00 91.81 99 THR A CA 1
ATOM 756 C C . THR A 1 99 ? 4.265 3.391 1.391 1.00 91.81 99 THR A C 1
ATOM 758 O O . THR A 1 99 ? 5.147 3.614 0.567 1.00 91.81 99 THR A O 1
ATOM 761 N N . CYS A 1 100 ? 4.464 2.555 2.414 1.00 91.44 100 CYS A N 1
ATOM 762 C CA . CYS A 1 100 ? 5.707 1.799 2.587 1.00 91.44 100 CYS A CA 1
ATOM 763 C C . CYS A 1 100 ? 5.943 0.848 1.406 1.00 91.44 100 CYS A C 1
ATOM 765 O O . CYS A 1 100 ? 7.002 0.883 0.784 1.00 91.44 100 CYS A O 1
ATOM 767 N N . ASN A 1 101 ? 4.915 0.085 1.031 1.00 94.62 101 ASN A N 1
ATOM 768 C CA . ASN A 1 101 ? 4.965 -0.816 -0.116 1.00 94.62 101 ASN A CA 1
ATOM 769 C C . ASN A 1 101 ? 5.298 -0.076 -1.419 1.00 94.62 101 ASN A C 1
ATOM 771 O O . ASN A 1 101 ? 6.104 -0.569 -2.197 1.00 94.62 101 ASN A O 1
ATOM 775 N N . GLN A 1 102 ? 4.751 1.124 -1.642 1.00 94.75 102 GLN A N 1
ATOM 776 C CA . GLN A 1 102 ? 5.091 1.944 -2.817 1.00 94.75 102 GLN A CA 1
ATOM 777 C C . GLN A 1 102 ? 6.583 2.287 -2.871 1.00 94.75 102 GLN A C 1
ATOM 779 O O . GLN A 1 102 ? 7.194 2.178 -3.930 1.00 94.75 102 GLN A O 1
ATOM 784 N N . ARG A 1 103 ? 7.186 2.650 -1.732 1.00 94.12 103 ARG A N 1
ATOM 785 C CA . ARG A 1 103 ? 8.628 2.942 -1.653 1.00 94.12 103 ARG A CA 1
ATOM 786 C C . ARG A 1 103 ? 9.478 1.699 -1.889 1.00 94.12 103 ARG A C 1
ATOM 788 O O . ARG A 1 103 ? 10.480 1.780 -2.586 1.00 94.12 103 ARG A O 1
ATOM 795 N N . ILE A 1 104 ? 9.072 0.556 -1.336 1.00 94.19 104 ILE A N 1
ATOM 796 C CA . ILE A 1 104 ? 9.756 -0.725 -1.564 1.00 94.19 104 ILE A CA 1
ATOM 797 C C . ILE A 1 104 ? 9.724 -1.082 -3.054 1.00 94.19 104 ILE A C 1
ATOM 799 O O . ILE A 1 104 ? 10.760 -1.429 -3.616 1.00 94.19 104 ILE A O 1
ATOM 803 N N . LEU A 1 105 ? 8.560 -0.951 -3.698 1.00 95.69 105 LEU A N 1
ATOM 804 C CA . LEU A 1 105 ? 8.407 -1.210 -5.128 1.00 95.69 105 LEU A CA 1
ATOM 805 C C . LEU A 1 105 ? 9.263 -0.263 -5.968 1.00 95.69 105 LEU A C 1
ATOM 807 O O . LEU A 1 105 ? 9.938 -0.730 -6.879 1.00 95.69 105 LEU A O 1
ATOM 811 N N . MET A 1 106 ? 9.287 1.031 -5.637 1.00 94.44 106 MET A N 1
ATOM 812 C CA . MET A 1 106 ? 10.131 1.990 -6.348 1.00 94.44 106 MET A CA 1
ATOM 813 C C . MET A 1 106 ? 11.614 1.632 -6.231 1.00 94.44 106 MET A C 1
ATOM 815 O O . MET A 1 106 ? 12.290 1.486 -7.240 1.00 94.44 106 MET A O 1
ATOM 819 N N . ASN A 1 107 ? 12.096 1.359 -5.017 1.00 94.06 107 ASN A N 1
ATOM 820 C CA . ASN A 1 107 ? 13.487 0.958 -4.802 1.00 94.06 107 ASN A CA 1
ATOM 821 C C . ASN A 1 107 ? 13.850 -0.329 -5.565 1.00 94.06 107 ASN A C 1
ATOM 823 O O . ASN A 1 107 ? 14.974 -0.470 -6.044 1.00 94.06 107 ASN A O 1
ATOM 827 N N . ALA A 1 108 ? 12.925 -1.290 -5.662 1.00 95.62 108 ALA A N 1
ATOM 828 C CA . ALA A 1 108 ? 13.139 -2.518 -6.424 1.00 95.62 108 ALA A CA 1
ATOM 829 C C . ALA A 1 108 ? 13.235 -2.239 -7.933 1.00 95.62 108 ALA A C 1
ATOM 831 O O . ALA A 1 108 ? 14.134 -2.762 -8.590 1.00 95.62 108 ALA A O 1
ATOM 832 N N . ILE A 1 109 ? 12.350 -1.388 -8.460 1.00 95.31 109 ILE A N 1
ATOM 833 C CA . ILE A 1 109 ? 12.360 -0.937 -9.858 1.00 95.31 109 ILE A CA 1
ATOM 834 C C . ILE A 1 109 ? 13.653 -0.186 -10.178 1.00 95.31 109 ILE A C 1
ATOM 836 O O . ILE A 1 109 ? 14.288 -0.489 -11.184 1.00 95.31 109 ILE A O 1
ATOM 840 N N . ASP A 1 110 ? 14.072 0.746 -9.323 1.00 94.00 110 ASP A N 1
ATOM 841 C CA . ASP A 1 110 ? 15.291 1.532 -9.527 1.00 94.00 110 ASP A CA 1
ATOM 842 C C . ASP A 1 110 ? 16.515 0.622 -9.623 1.00 94.00 110 ASP A C 1
ATOM 844 O O . ASP A 1 110 ? 17.326 0.744 -10.540 1.00 94.00 110 ASP A O 1
ATOM 848 N N . ARG A 1 111 ? 16.619 -0.356 -8.716 1.00 95.81 111 ARG A N 1
ATOM 849 C CA . ARG A 1 111 ? 17.707 -1.341 -8.747 1.00 95.81 111 ARG A CA 1
ATOM 850 C C . ARG A 1 111 ? 17.649 -2.220 -9.994 1.00 95.81 111 ARG A C 1
ATOM 852 O O . ARG A 1 111 ? 18.688 -2.445 -10.605 1.00 95.81 111 ARG A O 1
ATOM 859 N N . TYR A 1 112 ? 16.461 -2.669 -10.398 1.00 96.50 112 TYR A N 1
ATOM 860 C CA . TYR A 1 112 ? 16.293 -3.421 -11.641 1.00 96.50 112 TYR A CA 1
ATOM 861 C C . TYR A 1 112 ? 16.761 -2.600 -12.852 1.00 96.50 112 TYR A C 1
ATOM 863 O O . TYR A 1 112 ? 17.533 -3.098 -13.670 1.00 96.50 112 TYR A O 1
ATOM 871 N N . ASN A 1 113 ? 16.333 -1.339 -12.950 1.00 94.81 113 ASN A N 1
ATOM 872 C CA . ASN A 1 113 ? 16.618 -0.457 -14.083 1.00 94.81 113 ASN A CA 1
ATOM 873 C C . ASN A 1 113 ? 18.098 -0.062 -14.182 1.00 94.81 113 ASN A C 1
ATOM 875 O O . ASN A 1 113 ? 18.567 0.232 -15.277 1.00 94.81 113 ASN A O 1
ATOM 879 N N . VAL A 1 114 ? 18.838 -0.066 -13.070 1.00 94.81 114 VAL A N 1
ATOM 880 C CA . VAL A 1 114 ? 20.299 0.128 -13.072 1.00 94.81 114 VAL A CA 1
ATOM 881 C C . VAL A 1 114 ? 21.026 -1.086 -13.656 1.00 94.81 114 VAL A C 1
ATOM 883 O O . VAL A 1 114 ? 21.994 -0.922 -14.397 1.00 94.81 114 VAL A O 1
ATOM 886 N N . ASP A 1 115 ? 20.559 -2.295 -13.347 1.00 96.81 115 ASP A N 1
ATOM 887 C CA . ASP A 1 115 ? 21.222 -3.539 -13.757 1.00 96.81 115 ASP A CA 1
ATOM 888 C C . ASP A 1 115 ? 20.864 -3.976 -15.190 1.00 96.81 115 ASP A C 1
ATOM 890 O O . ASP A 1 115 ? 21.566 -4.795 -15.788 1.00 96.81 115 ASP A O 1
ATOM 894 N N . HIS A 1 116 ? 19.777 -3.445 -15.756 1.00 94.31 116 HIS A N 1
ATOM 895 C CA . HIS A 1 116 ? 19.238 -3.876 -17.045 1.00 94.31 116 HIS A CA 1
ATOM 896 C C . HIS A 1 116 ? 19.301 -2.769 -18.097 1.00 94.31 116 HIS A C 1
ATOM 898 O O . HIS A 1 116 ? 18.894 -1.636 -17.873 1.00 94.31 116 HIS A O 1
ATOM 904 N N . ALA A 1 117 ? 19.726 -3.127 -19.312 1.00 93.25 117 ALA A N 1
ATOM 905 C CA . ALA A 1 117 ? 19.788 -2.189 -20.436 1.00 93.25 117 ALA A CA 1
ATOM 906 C C . ALA A 1 117 ? 18.404 -1.688 -20.897 1.00 93.25 117 ALA A C 1
ATOM 908 O O . ALA A 1 117 ? 18.307 -0.638 -21.526 1.00 93.25 117 ALA A O 1
ATOM 909 N N . THR A 1 118 ? 17.340 -2.454 -20.630 1.00 92.25 118 THR A N 1
ATOM 910 C CA . THR A 1 118 ? 15.955 -2.068 -20.932 1.00 92.25 118 THR A CA 1
ATOM 911 C C . THR A 1 118 ? 15.201 -1.847 -19.621 1.00 92.25 118 THR A C 1
ATOM 913 O O . THR A 1 118 ? 14.995 -2.823 -18.894 1.00 92.25 118 THR A O 1
ATOM 916 N N . PRO A 1 119 ? 14.788 -0.605 -19.309 1.00 90.38 119 PRO A N 1
ATOM 917 C CA . PRO A 1 119 ? 14.079 -0.316 -18.072 1.00 90.38 119 PRO A CA 1
ATOM 918 C C . PRO A 1 119 ? 12.655 -0.882 -18.096 1.00 90.38 119 PRO A C 1
ATOM 920 O O . PRO A 1 119 ? 12.020 -0.990 -19.152 1.00 90.38 119 PRO A O 1
ATOM 923 N N . LEU A 1 120 ? 12.134 -1.209 -16.914 1.00 91.19 120 LEU A N 1
ATOM 924 C CA . LEU A 1 120 ? 10.719 -1.503 -16.727 1.00 91.19 120 LEU A CA 1
ATOM 925 C C . LEU A 1 120 ? 9.904 -0.239 -16.986 1.00 91.19 120 LEU A C 1
ATOM 927 O O . LEU A 1 120 ? 10.191 0.814 -16.430 1.00 91.19 120 LEU A O 1
ATOM 931 N N . ASN A 1 121 ? 8.853 -0.374 -17.791 1.00 87.88 121 ASN A N 1
ATOM 932 C CA . ASN A 1 121 ? 7.849 0.675 -18.014 1.00 87.88 121 ASN A CA 1
ATOM 933 C C . ASN A 1 121 ? 6.485 0.309 -17.403 1.00 87.88 121 ASN A C 1
ATOM 935 O O . ASN A 1 121 ? 5.575 1.130 -17.352 1.00 87.88 121 ASN A O 1
ATOM 939 N N . VAL A 1 122 ? 6.334 -0.941 -16.957 1.00 92.38 122 VAL A N 1
ATOM 940 C CA . VAL A 1 122 ? 5.140 -1.487 -16.307 1.00 92.38 122 VAL A CA 1
ATOM 941 C C . VAL A 1 122 ? 5.600 -2.290 -15.095 1.00 92.38 122 VAL A C 1
ATOM 943 O O . VAL A 1 122 ? 6.689 -2.862 -15.107 1.00 92.38 122 VAL A O 1
ATOM 946 N N . LEU A 1 123 ? 4.787 -2.300 -14.037 1.00 94.44 123 LEU A N 1
ATOM 947 C CA . LEU A 1 123 ? 5.094 -3.053 -12.830 1.00 94.44 123 LEU A CA 1
ATOM 948 C C . LEU A 1 123 ? 4.982 -4.552 -13.126 1.00 94.44 123 LEU A C 1
ATOM 950 O O . LEU A 1 123 ? 3.876 -5.081 -13.239 1.00 94.44 123 LEU A O 1
ATOM 954 N N . ASP A 1 124 ? 6.131 -5.209 -13.243 1.00 95.44 124 ASP A N 1
ATOM 955 C CA . ASP A 1 124 ? 6.256 -6.645 -13.475 1.00 95.44 124 ASP A CA 1
ATOM 956 C C . ASP A 1 124 ? 6.811 -7.319 -12.216 1.00 95.44 124 ASP A C 1
ATOM 958 O O . ASP A 1 124 ? 8.005 -7.257 -11.917 1.00 95.44 124 ASP A O 1
ATOM 962 N N . TYR A 1 125 ? 5.921 -7.939 -11.441 1.00 95.25 125 TYR A N 1
ATOM 963 C CA . TYR A 1 125 ? 6.315 -8.630 -10.218 1.00 95.25 125 TYR A CA 1
ATOM 964 C C . TYR A 1 125 ? 7.200 -9.841 -10.496 1.00 95.25 125 TYR A C 1
ATOM 966 O O . TYR A 1 125 ? 8.115 -10.078 -9.713 1.00 95.25 125 TYR A O 1
ATOM 974 N N . ASP A 1 126 ? 6.983 -10.558 -11.600 1.00 96.06 126 ASP A N 1
ATOM 975 C CA . ASP A 1 126 ? 7.734 -11.773 -11.913 1.00 96.06 126 ASP A CA 1
ATOM 976 C C . ASP A 1 126 ? 9.197 -11.428 -12.209 1.00 96.06 126 ASP A C 1
ATOM 978 O O . ASP A 1 126 ? 10.106 -12.081 -11.685 1.00 96.06 126 ASP A O 1
ATOM 982 N N . ALA A 1 127 ? 9.438 -10.345 -12.956 1.00 95.81 127 ALA A N 1
ATOM 983 C CA . ALA A 1 127 ? 10.782 -9.818 -13.195 1.00 95.81 127 ALA A CA 1
ATOM 984 C C . ALA A 1 127 ? 11.466 -9.367 -11.891 1.00 95.81 127 ALA A C 1
ATOM 986 O O . ALA A 1 127 ? 12.631 -9.695 -11.646 1.00 95.81 127 ALA A O 1
ATOM 987 N N . LEU A 1 128 ? 10.738 -8.660 -11.018 1.00 96.06 128 LEU A N 1
ATOM 988 C CA . LEU A 1 128 ? 11.284 -8.144 -9.759 1.00 96.06 128 LEU A CA 1
ATOM 989 C C . LEU A 1 128 ? 11.581 -9.253 -8.739 1.00 96.06 128 LEU A C 1
ATOM 991 O O . LEU A 1 128 ? 12.629 -9.213 -8.087 1.00 96.06 128 LEU A O 1
ATOM 995 N N . THR A 1 129 ? 10.708 -10.256 -8.605 1.00 95.44 129 THR A N 1
ATOM 996 C CA . THR A 1 129 ? 10.933 -11.389 -7.694 1.00 95.44 129 THR A CA 1
ATOM 997 C C . THR A 1 129 ? 11.935 -12.387 -8.261 1.00 95.44 129 THR A C 1
ATOM 999 O O . THR A 1 129 ? 12.833 -12.834 -7.549 1.00 95.44 129 THR A O 1
ATOM 1002 N N . GLY A 1 130 ? 11.855 -12.690 -9.561 1.00 94.44 130 GLY A N 1
ATOM 1003 C CA . GLY A 1 130 ? 12.794 -13.587 -10.239 1.00 94.44 130 GLY A CA 1
ATOM 1004 C C . GLY A 1 130 ? 14.221 -13.034 -10.249 1.00 94.44 130 GLY A C 1
ATOM 1005 O O . GLY A 1 130 ? 15.176 -13.778 -10.020 1.00 94.44 130 GLY A O 1
ATOM 1006 N N . GLY A 1 131 ? 14.359 -11.715 -10.418 1.00 93.19 131 GLY A N 1
ATOM 1007 C CA . GLY A 1 131 ? 15.626 -10.987 -10.322 1.00 93.19 131 GLY A CA 1
ATOM 1008 C C . GLY A 1 131 ? 16.114 -10.724 -8.892 1.00 93.19 131 GLY A C 1
ATOM 1009 O O . GLY A 1 131 ? 17.192 -10.164 -8.718 1.00 93.19 131 GLY A O 1
ATOM 1010 N N . LYS A 1 132 ? 15.360 -11.136 -7.859 1.00 94.50 132 LYS A N 1
ATOM 1011 C CA . LYS A 1 132 ? 15.669 -10.908 -6.430 1.00 94.50 132 LYS A CA 1
ATOM 1012 C C . LYS A 1 132 ? 15.790 -9.426 -6.038 1.00 94.50 132 LYS A C 1
ATOM 1014 O O . LYS A 1 132 ? 16.456 -9.094 -5.056 1.00 94.50 132 LYS A O 1
ATOM 1019 N N . TYR A 1 133 ? 15.124 -8.538 -6.773 1.00 94.69 133 TYR A N 1
ATOM 1020 C CA . TYR A 1 133 ? 14.963 -7.126 -6.408 1.00 94.69 133 TYR A CA 1
ATOM 1021 C C . TYR A 1 133 ? 13.873 -6.939 -5.355 1.00 94.69 133 TYR A C 1
ATOM 1023 O O . TYR A 1 133 ? 13.924 -6.003 -4.557 1.00 94.69 133 TYR A O 1
ATOM 1031 N N . LEU A 1 134 ? 12.918 -7.868 -5.334 1.00 93.75 134 LEU A N 1
ATOM 1032 C CA . LEU A 1 134 ? 11.845 -7.966 -4.361 1.00 93.75 134 LEU A CA 1
ATOM 1033 C C . LEU A 1 134 ? 11.814 -9.393 -3.794 1.00 93.75 134 LEU A C 1
ATOM 1035 O O . LEU A 1 134 ? 11.960 -10.350 -4.549 1.00 93.75 134 LEU A O 1
ATOM 1039 N N . MET A 1 135 ? 11.645 -9.545 -2.476 1.00 90.06 135 MET A N 1
ATOM 1040 C CA . MET A 1 135 ? 11.519 -10.880 -1.866 1.00 90.06 135 MET A CA 1
ATOM 1041 C C . MET A 1 135 ? 10.160 -11.508 -2.182 1.00 90.06 135 MET A C 1
ATOM 1043 O O . MET A 1 135 ? 10.112 -12.638 -2.650 1.00 90.06 135 MET A O 1
ATOM 1047 N N . ASP A 1 136 ? 9.085 -10.742 -1.981 1.00 91.56 136 ASP A N 1
ATOM 1048 C CA . ASP A 1 136 ? 7.703 -11.170 -2.187 1.00 91.56 136 ASP A CA 1
ATOM 1049 C C . ASP A 1 136 ? 6.867 -10.042 -2.813 1.00 91.56 136 ASP A C 1
ATOM 1051 O O . ASP A 1 136 ? 7.126 -8.864 -2.535 1.00 91.56 136 ASP A O 1
ATOM 1055 N N . PRO A 1 137 ? 5.825 -10.358 -3.604 1.00 91.56 137 PRO A N 1
ATOM 1056 C CA . PRO A 1 137 ? 4.926 -9.351 -4.157 1.00 91.56 137 PRO A CA 1
ATOM 1057 C C . PRO A 1 137 ? 4.272 -8.488 -3.070 1.00 91.56 137 PRO A C 1
ATOM 1059 O O . PRO A 1 137 ? 3.583 -8.982 -2.178 1.00 91.56 137 PRO A O 1
ATOM 1062 N N . ALA A 1 138 ? 4.451 -7.168 -3.157 1.00 92.00 138 ALA A N 1
ATOM 1063 C CA . ALA A 1 138 ? 3.842 -6.236 -2.216 1.00 92.00 138 ALA A CA 1
ATOM 1064 C C . ALA A 1 138 ? 2.318 -6.137 -2.417 1.00 92.00 138 ALA A C 1
ATOM 1066 O O . ALA A 1 138 ? 1.847 -5.807 -3.508 1.00 92.00 138 ALA A O 1
ATOM 1067 N N . GLU A 1 139 ? 1.548 -6.334 -1.341 1.00 94.31 139 GLU A N 1
ATOM 1068 C CA . GLU A 1 139 ? 0.082 -6.252 -1.348 1.00 94.31 139 GLU A CA 1
ATOM 1069 C C . GLU A 1 139 ? -0.450 -5.019 -0.612 1.00 94.31 139 GLU A C 1
ATOM 1071 O O . GLU A 1 139 ? -0.066 -4.721 0.519 1.00 94.31 139 GLU A O 1
ATOM 1076 N N . CYS A 1 140 ? -1.428 -4.333 -1.205 1.00 93.06 140 CYS A N 1
ATOM 1077 C CA . CYS A 1 140 ? -2.150 -3.277 -0.505 1.00 93.06 140 CYS A CA 1
ATOM 1078 C C . CYS A 1 140 ? -3.056 -3.878 0.593 1.00 93.06 140 CYS A C 1
ATOM 1080 O O . CYS A 1 140 ? -3.846 -4.786 0.304 1.00 93.06 140 CYS A O 1
ATOM 1082 N N . PRO A 1 141 ? -3.040 -3.346 1.833 1.00 88.94 141 PRO A N 1
ATOM 1083 C CA . PRO A 1 141 ? -3.865 -3.863 2.932 1.00 88.94 141 PRO A CA 1
ATOM 1084 C C . PRO A 1 141 ? -5.375 -3.729 2.696 1.00 88.94 141 PRO A C 1
ATOM 1086 O O . PRO A 1 141 ? -6.157 -4.465 3.299 1.00 88.94 141 PRO A O 1
ATOM 1089 N N . ASP A 1 142 ? -5.778 -2.814 1.814 1.00 90.94 142 ASP A N 1
ATOM 1090 C CA . ASP A 1 142 ? -7.167 -2.612 1.395 1.00 90.94 142 ASP A CA 1
ATOM 1091 C C . ASP A 1 142 ? -7.456 -3.226 0.016 1.00 90.94 142 ASP A C 1
ATOM 1093 O O . ASP A 1 142 ? -8.470 -2.922 -0.603 1.00 90.94 142 ASP A O 1
ATOM 1097 N N . LYS A 1 143 ? -6.581 -4.126 -0.459 1.00 94.25 143 LYS A N 1
ATOM 1098 C CA . LYS A 1 143 ? -6.726 -4.878 -1.719 1.00 94.25 143 LYS A CA 1
ATOM 1099 C C . LYS A 1 143 ? -6.744 -4.005 -2.980 1.00 94.25 143 LYS A C 1
ATOM 1101 O O . LYS A 1 143 ? -7.299 -4.382 -4.009 1.00 94.25 143 LYS A O 1
ATOM 1106 N N . GLY A 1 144 ? -6.079 -2.852 -2.909 1.00 94.50 144 GLY A N 1
ATOM 1107 C CA . GLY A 1 144 ? -5.743 -2.039 -4.076 1.00 94.50 144 GLY A CA 1
ATOM 1108 C C . GLY A 1 144 ? -4.655 -2.679 -4.940 1.00 94.50 144 GLY A C 1
ATOM 1109 O O . GLY A 1 144 ? -3.890 -3.521 -4.467 1.00 94.50 144 GLY A O 1
ATOM 1110 N N . LYS A 1 145 ? -4.580 -2.258 -6.203 1.00 96.88 145 LYS A N 1
ATOM 1111 C CA . LYS A 1 145 ? -3.532 -2.673 -7.144 1.00 96.88 145 LYS A CA 1
ATOM 1112 C C . LYS A 1 145 ? -2.501 -1.564 -7.296 1.00 96.88 145 LYS A C 1
ATOM 1114 O O . LYS A 1 145 ? -2.881 -0.393 -7.338 1.00 96.88 145 LYS A O 1
ATOM 1119 N N . TYR A 1 146 ? -1.231 -1.944 -7.383 1.00 97.31 146 TYR A N 1
ATOM 1120 C CA . TYR A 1 146 ? -0.142 -1.022 -7.673 1.00 97.31 146 TYR A CA 1
ATOM 1121 C C . TYR A 1 146 ? 0.098 -0.920 -9.179 1.00 97.31 146 TYR A C 1
ATOM 1123 O O . TYR A 1 146 ? -0.036 -1.906 -9.904 1.00 97.31 146 TYR A O 1
ATOM 1131 N N . SER A 1 147 ? 0.445 0.275 -9.638 1.00 96.06 147 SER A N 1
ATOM 1132 C CA . SER A 1 147 ? 0.799 0.573 -11.025 1.00 96.06 147 SER A CA 1
ATOM 1133 C C . SER A 1 147 ? 1.843 1.679 -11.069 1.00 96.06 147 SER A C 1
ATOM 1135 O O . SER A 1 147 ? 1.998 2.428 -10.107 1.00 96.06 147 SER A O 1
ATOM 1137 N N . ILE A 1 148 ? 2.542 1.791 -12.192 1.00 94.69 148 ILE A N 1
ATOM 1138 C CA . ILE A 1 148 ? 3.452 2.905 -12.453 1.00 94.69 148 ILE A CA 1
ATOM 1139 C C . ILE A 1 148 ? 2.656 3.998 -13.162 1.00 94.69 148 ILE A C 1
ATOM 1141 O O . ILE A 1 148 ? 1.961 3.726 -14.143 1.00 94.69 148 ILE A O 1
ATOM 1145 N N . GLU A 1 149 ? 2.736 5.218 -12.649 1.00 91.75 149 GLU A N 1
ATOM 1146 C CA . GLU A 1 149 ? 2.186 6.415 -13.275 1.00 91.75 149 GLU A CA 1
ATOM 1147 C C . GLU A 1 149 ? 3.346 7.306 -13.733 1.00 91.75 149 GLU A C 1
ATOM 1149 O O . GLU A 1 149 ? 4.208 7.669 -12.938 1.00 91.75 149 GLU A O 1
ATOM 1154 N N . GLY A 1 150 ? 3.374 7.661 -15.020 1.00 87.69 150 GLY A N 1
ATOM 1155 C CA . GLY A 1 150 ? 4.419 8.508 -15.602 1.00 87.69 150 GLY A CA 1
ATOM 1156 C C . GLY A 1 150 ? 5.669 7.759 -16.084 1.00 87.69 150 GLY A C 1
ATOM 1157 O O . GLY A 1 150 ? 5.686 6.538 -16.204 1.00 87.69 150 GLY A O 1
ATOM 1158 N N . ASP A 1 151 ? 6.706 8.531 -16.416 1.00 85.06 151 ASP A N 1
ATOM 1159 C CA . ASP A 1 151 ? 7.989 8.050 -16.946 1.00 85.06 151 ASP A CA 1
ATOM 1160 C C . ASP A 1 151 ? 9.008 7.901 -15.808 1.00 85.06 151 ASP A C 1
ATOM 1162 O O . ASP A 1 151 ? 9.444 8.904 -15.232 1.00 85.06 151 ASP A O 1
ATOM 1166 N N . LEU A 1 152 ? 9.386 6.658 -15.493 1.00 84.31 152 LEU A N 1
ATOM 1167 C CA . LEU A 1 152 ? 10.296 6.317 -14.392 1.00 84.31 152 LEU A CA 1
ATOM 1168 C C . LEU A 1 152 ? 11.685 6.950 -14.516 1.00 84.31 152 LEU A C 1
ATOM 1170 O O . LEU A 1 152 ? 12.345 7.152 -13.505 1.00 84.31 152 LEU A O 1
ATOM 1174 N N . LEU A 1 153 ? 12.125 7.317 -15.723 1.00 79.00 153 LEU A N 1
ATOM 1175 C CA . LEU A 1 153 ? 13.417 7.986 -15.913 1.00 79.00 153 LEU A CA 1
ATOM 1176 C C . LEU A 1 153 ? 13.387 9.472 -15.530 1.00 79.00 153 LEU A C 1
ATOM 1178 O O . LEU A 1 153 ? 14.430 10.125 -15.508 1.00 79.00 153 LEU A O 1
ATOM 1182 N N . LYS A 1 154 ? 12.199 10.024 -15.266 1.00 82.31 154 LYS A N 1
ATOM 1183 C CA . LYS A 1 154 ? 12.005 11.429 -14.898 1.00 82.31 154 LYS A CA 1
ATOM 1184 C C . LYS A 1 154 ? 11.380 11.538 -13.514 1.00 82.31 154 LYS A C 1
ATOM 1186 O O . LYS A 1 154 ? 12.068 11.782 -12.531 1.00 82.31 154 LYS A O 1
ATOM 1191 N N . HIS A 1 155 ? 10.060 11.380 -13.460 1.00 81.19 155 HIS A N 1
ATOM 1192 C CA . HIS A 1 155 ? 9.230 11.634 -12.279 1.00 81.19 155 HIS A CA 1
ATOM 1193 C C . HIS A 1 155 ? 8.117 10.590 -12.134 1.00 81.19 155 HIS A C 1
ATOM 1195 O O . HIS A 1 155 ? 7.092 10.863 -11.517 1.00 81.19 155 HIS A O 1
ATOM 1201 N N . GLY A 1 156 ? 8.278 9.425 -12.763 1.00 88.25 156 GLY A N 1
ATOM 1202 C CA . GLY A 1 156 ? 7.330 8.332 -12.642 1.00 88.25 156 GLY A CA 1
ATOM 1203 C C . GLY A 1 156 ? 7.283 7.830 -11.206 1.00 88.25 156 GLY A C 1
ATOM 1204 O O . GLY A 1 156 ? 8.310 7.750 -10.533 1.00 88.25 156 GLY A O 1
ATOM 1205 N N . GLU A 1 157 ? 6.091 7.492 -10.733 1.00 93.00 157 GLU A N 1
ATOM 1206 C CA . GLU A 1 157 ? 5.890 7.005 -9.376 1.00 93.00 157 GLU A CA 1
ATOM 1207 C C . GLU A 1 157 ? 5.012 5.756 -9.316 1.00 93.00 157 GLU A C 1
ATOM 1209 O O . GLU A 1 157 ? 4.214 5.475 -10.211 1.00 93.00 157 GLU A O 1
ATOM 1214 N N . VAL A 1 158 ? 5.156 4.984 -8.237 1.00 95.31 158 VAL A N 1
ATOM 1215 C CA . VAL A 1 158 ? 4.256 3.864 -7.9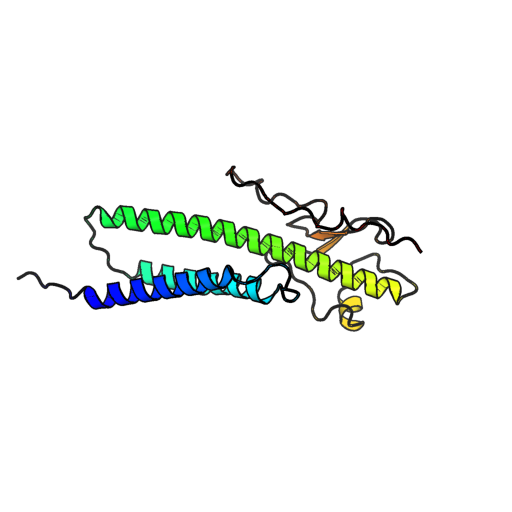61 1.00 95.31 158 VAL A CA 1
ATOM 1216 C C . VAL A 1 158 ? 3.003 4.401 -7.273 1.00 95.31 158 VAL A C 1
ATOM 1218 O O . VAL A 1 158 ? 3.059 4.964 -6.178 1.00 95.31 158 VAL A O 1
ATOM 1221 N N . SER A 1 159 ? 1.855 4.165 -7.893 1.00 96.00 159 SER A N 1
ATOM 1222 C CA . SER A 1 159 ? 0.533 4.562 -7.416 1.00 96.00 159 SER A CA 1
ATOM 1223 C C . SER A 1 159 ? -0.302 3.342 -7.034 1.00 96.00 159 SER A C 1
ATOM 1225 O O . SER A 1 159 ? -0.134 2.249 -7.571 1.00 96.00 159 SER A O 1
ATOM 1227 N N . CYS A 1 160 ? -1.199 3.513 -6.066 1.00 96.94 160 CYS A N 1
ATOM 1228 C CA . CYS A 1 160 ? -2.198 2.531 -5.664 1.00 96.94 160 CYS A CA 1
ATOM 1229 C C . CYS A 1 160 ? -3.584 2.957 -6.158 1.00 96.94 160 CYS A C 1
ATOM 1231 O O . CYS A 1 160 ? -4.015 4.097 -5.964 1.00 96.94 160 CYS A O 1
ATOM 1233 N N . SER A 1 161 ? -4.353 2.010 -6.696 1.00 96.44 161 SER A N 1
ATOM 1234 C CA . SER A 1 161 ? -5.714 2.267 -7.180 1.00 96.44 161 SER A CA 1
ATOM 1235 C C . SER A 1 161 ? -6.636 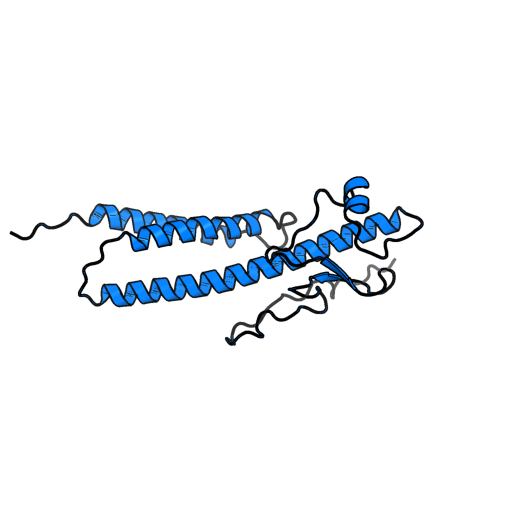2.882 -6.114 1.00 96.44 161 SER A C 1
ATOM 1237 O O . SER A 1 161 ? -7.508 3.680 -6.457 1.00 96.44 161 SER A O 1
ATOM 1239 N N . ILE A 1 162 ? -6.409 2.552 -4.835 1.00 95.38 162 ILE A N 1
ATOM 1240 C CA . ILE A 1 162 ? -7.196 3.021 -3.682 1.00 95.38 162 ILE A CA 1
ATOM 1241 C C . ILE A 1 162 ? -6.576 4.264 -3.037 1.00 95.38 162 ILE A C 1
ATOM 1243 O O . ILE A 1 162 ? -7.266 5.261 -2.863 1.00 95.38 162 ILE A O 1
ATOM 1247 N N . HIS A 1 163 ? -5.286 4.214 -2.693 1.00 93.50 163 HIS A N 1
ATOM 1248 C CA . HIS A 1 163 ? -4.633 5.248 -1.877 1.00 93.50 163 HIS A CA 1
ATOM 1249 C C . HIS A 1 163 ? -3.906 6.329 -2.685 1.00 93.50 163 HIS A C 1
ATOM 1251 O O . HIS A 1 163 ? -3.402 7.279 -2.097 1.00 93.50 163 HIS A O 1
ATOM 1257 N N . GLY A 1 164 ? -3.859 6.212 -4.015 1.00 94.19 164 GLY A N 1
ATOM 1258 C CA . GLY A 1 164 ? -3.071 7.106 -4.865 1.00 94.19 164 GLY A CA 1
ATOM 1259 C C . GLY A 1 164 ? -1.580 6.832 -4.728 1.00 94.19 164 GLY A C 1
ATOM 1260 O O . GLY A 1 164 ? -1.185 5.728 -4.344 1.00 94.19 164 GLY A O 1
ATOM 1261 N N . SER A 1 165 ? -0.762 7.824 -5.038 1.00 93.31 165 SER A N 1
ATOM 1262 C CA . SER A 1 165 ? 0.694 7.749 -4.957 1.00 93.31 165 SER A CA 1
ATOM 1263 C C . SER A 1 165 ? 1.237 8.481 -3.726 1.00 93.31 165 SER A C 1
ATOM 1265 O O . SER A 1 165 ? 0.479 9.034 -2.926 1.00 93.31 165 SER A O 1
ATOM 1267 N N . VAL A 1 166 ? 2.560 8.466 -3.546 1.00 88.81 166 VAL A N 1
ATOM 1268 C CA . VAL A 1 166 ? 3.203 9.175 -2.430 1.00 88.81 166 VAL A CA 1
ATOM 1269 C C . VAL A 1 166 ? 3.135 10.688 -2.641 1.00 88.81 166 VAL A C 1
ATOM 1271 O O . VAL A 1 166 ? 2.887 11.409 -1.674 1.00 88.81 166 VAL A O 1
ATOM 1274 N N . ALA A 1 167 ? 3.324 11.169 -3.875 1.00 87.44 167 ALA A N 1
ATOM 1275 C CA . ALA A 1 167 ? 3.208 12.593 -4.190 1.00 87.44 167 ALA A CA 1
ATOM 1276 C C . ALA A 1 167 ? 1.744 13.057 -4.272 1.00 87.44 167 ALA A C 1
ATOM 1278 O O . ALA A 1 167 ? 1.426 14.192 -3.910 1.00 87.44 167 ALA A O 1
ATOM 1279 N N . HIS A 1 168 ? 0.845 12.170 -4.704 1.00 89.62 168 HIS A N 1
ATOM 1280 C CA . HIS A 1 168 ? -0.575 12.452 -4.900 1.00 89.62 168 HIS A CA 1
ATOM 1281 C C . HIS A 1 168 ? -1.455 11.438 -4.150 1.00 89.62 168 HIS A C 1
ATOM 1283 O O . HIS A 1 168 ? -2.123 10.595 -4.765 1.00 89.62 168 HIS A O 1
ATOM 1289 N N . PRO A 1 169 ? -1.486 11.506 -2.805 1.00 87.88 169 PRO A N 1
ATOM 1290 C CA . PRO A 1 169 ? -2.329 10.629 -2.010 1.00 87.88 169 PRO A CA 1
ATOM 1291 C C . PRO A 1 169 ? -3.810 10.909 -2.294 1.00 87.88 169 PRO A C 1
ATOM 1293 O O . PRO A 1 169 ? -4.265 12.055 -2.283 1.00 87.88 169 PRO A O 1
ATOM 1296 N N . LYS A 1 170 ? -4.588 9.848 -2.520 1.00 87.62 170 LYS A N 1
ATOM 1297 C CA . LYS A 1 170 ? -6.051 9.932 -2.587 1.00 87.62 170 LYS A CA 1
ATOM 1298 C C . LYS A 1 170 ? -6.575 10.009 -1.165 1.00 87.62 170 LYS A C 1
ATOM 1300 O O . LYS A 1 170 ? -6.367 9.090 -0.376 1.00 87.62 170 LYS A O 1
ATOM 1305 N N . ASP A 1 171 ? -7.242 11.108 -0.845 1.00 66.62 171 ASP A N 1
ATOM 1306 C CA . ASP A 1 171 ? -7.808 11.303 0.479 1.00 66.62 171 ASP A CA 1
ATOM 1307 C C . ASP A 1 171 ? -8.871 10.222 0.772 1.00 66.62 171 ASP A C 1
ATOM 1309 O O . ASP A 1 171 ? -9.890 10.156 0.073 1.00 66.62 171 ASP A O 1
ATOM 1313 N N . PRO A 1 172 ? -8.689 9.377 1.805 1.00 59.62 172 PRO A N 1
ATOM 1314 C CA . PRO A 1 172 ? -9.725 8.440 2.229 1.00 59.62 172 PRO A CA 1
ATOM 1315 C C . PRO A 1 172 ? -10.974 9.142 2.801 1.00 59.62 172 PRO A C 1
ATOM 1317 O O . PRO A 1 172 ? -11.980 8.478 3.054 1.00 59.62 172 PRO A O 1
ATOM 1320 N N . SER A 1 173 ? -10.939 10.464 3.020 1.00 49.47 173 SER A N 1
ATOM 1321 C CA . SER A 1 173 ? -11.976 11.251 3.697 1.00 49.47 173 SER A CA 1
ATOM 1322 C C . SER A 1 173 ? -13.109 11.780 2.808 1.00 49.47 173 SER A C 1
ATOM 1324 O O . SER A 1 173 ? -14.057 12.372 3.332 1.00 49.47 173 SER A O 1
ATOM 1326 N N . ASN A 1 174 ? -13.151 11.446 1.507 1.00 45.22 174 ASN A N 1
ATOM 1327 C CA . ASN A 1 174 ? -14.339 11.732 0.676 1.00 45.22 174 ASN A CA 1
ATOM 1328 C C . ASN A 1 174 ? -15.596 10.910 1.081 1.00 45.22 174 ASN A C 1
ATOM 1330 O O . ASN A 1 174 ? -16.619 10.907 0.400 1.00 45.22 174 ASN A O 1
ATOM 1334 N N . GLY A 1 175 ? -15.539 10.231 2.231 1.00 42.00 175 GLY A N 1
ATOM 1335 C CA . GLY A 1 175 ? -16.673 9.742 3.005 1.00 42.00 175 GLY A CA 1
ATOM 1336 C C . GLY A 1 175 ? -16.654 10.252 4.453 1.00 42.00 175 GLY A C 1
ATOM 1337 O O . GLY A 1 175 ? -16.510 9.455 5.370 1.00 42.00 175 GLY A O 1
ATOM 1338 N N . LYS A 1 176 ? -16.889 11.558 4.644 1.00 36.44 176 LYS A N 1
ATOM 1339 C CA . LYS A 1 176 ? -17.417 12.206 5.868 1.00 36.44 176 LYS A CA 1
ATOM 1340 C C . LYS A 1 176 ? -16.488 12.389 7.095 1.00 36.44 176 LYS A C 1
ATOM 1342 O O . LYS A 1 176 ? -16.297 11.490 7.905 1.00 36.44 176 LYS A O 1
ATOM 1347 N N . ASN A 1 177 ? -16.066 13.654 7.255 1.00 45.75 177 ASN A N 1
ATOM 1348 C CA . ASN A 1 177 ? -15.842 14.464 8.470 1.00 45.75 177 ASN A CA 1
ATOM 1349 C C . ASN A 1 177 ? -15.154 13.838 9.701 1.00 45.75 177 ASN A C 1
ATOM 1351 O O . ASN A 1 177 ? -15.790 13.138 10.483 1.00 45.75 177 ASN A O 1
ATOM 1355 N N . ASP A 1 178 ? -13.924 14.290 9.986 1.00 40.12 178 ASP A N 1
ATOM 1356 C CA . ASP A 1 178 ? -13.663 15.054 11.220 1.00 40.12 178 ASP A CA 1
ATOM 1357 C C . ASP A 1 178 ? -12.310 15.783 11.167 1.00 40.12 178 ASP A C 1
ATOM 1359 O O . ASP A 1 178 ? -11.246 15.173 11.040 1.00 40.12 178 ASP A O 1
ATOM 1363 N N . SER A 1 179 ? -12.377 17.105 11.279 1.00 48.47 179 SER A N 1
ATOM 1364 C CA . SER A 1 179 ? -11.255 18.028 11.422 1.00 48.47 179 SER A CA 1
ATOM 1365 C C . SER A 1 179 ? -10.581 17.862 12.792 1.00 48.47 179 SER A C 1
ATOM 1367 O O . SER A 1 179 ? -11.214 17.436 13.752 1.00 48.47 179 SER A O 1
ATOM 1369 N N . THR A 1 180 ? -9.328 18.318 12.899 1.00 41.09 180 THR A N 1
ATOM 1370 C CA . THR A 1 180 ? -8.507 18.499 14.123 1.00 41.09 180 THR A CA 1
ATOM 1371 C C . THR A 1 180 ? -7.655 17.319 14.610 1.00 41.09 180 THR A C 1
ATOM 1373 O O . THR A 1 180 ? -7.806 16.790 15.704 1.00 41.09 180 THR A O 1
ATOM 1376 N N . ALA A 1 181 ? -6.615 17.009 13.840 1.00 37.38 181 ALA A N 1
ATOM 1377 C CA . ALA A 1 181 ? -5.252 17.029 14.379 1.00 37.38 181 ALA A CA 1
ATOM 1378 C C . ALA A 1 181 ? -4.311 17.364 13.213 1.00 37.38 181 ALA A C 1
ATOM 1380 O O . ALA A 1 181 ? -4.426 16.702 12.181 1.00 37.38 181 ALA A O 1
ATOM 1381 N N . PRO A 1 182 ? -3.442 18.384 13.312 1.00 36.66 182 PRO A N 1
ATOM 1382 C CA . PRO A 1 182 ? -2.504 18.673 12.239 1.00 36.66 182 PRO A CA 1
ATOM 1383 C C . PRO A 1 182 ? -1.595 17.461 12.028 1.00 36.66 182 PRO A C 1
ATOM 1385 O O . PRO A 1 182 ? -1.012 16.936 12.981 1.00 36.66 182 PRO A O 1
ATOM 1388 N N . ASP A 1 183 ? -1.493 17.024 10.775 1.00 44.16 183 ASP A N 1
ATOM 1389 C CA . ASP A 1 183 ? -0.416 16.164 10.304 1.00 44.16 183 ASP A CA 1
ATOM 1390 C C . ASP A 1 183 ? 0.906 16.910 10.508 1.00 44.16 183 ASP A C 1
ATOM 1392 O O . ASP A 1 183 ? 1.390 17.623 9.634 1.00 44.16 183 ASP A O 1
ATOM 1396 N N . VAL A 1 184 ? 1.507 16.766 11.687 1.00 34.91 184 VAL A N 1
ATOM 1397 C CA . VAL A 1 184 ? 2.925 17.073 11.860 1.00 34.91 184 VAL A CA 1
ATOM 1398 C C . VAL A 1 184 ? 3.686 15.858 11.346 1.00 34.91 184 VAL A C 1
ATOM 1400 O O . VAL A 1 184 ? 4.117 14.993 12.108 1.00 34.91 184 VAL A O 1
ATOM 1403 N N . PHE A 1 185 ? 3.828 15.773 10.025 1.00 46.00 185 PHE A N 1
ATOM 1404 C CA . PHE A 1 185 ? 5.052 15.203 9.485 1.00 46.00 185 PHE A CA 1
ATOM 1405 C C . PHE A 1 185 ? 6.174 16.156 9.913 1.00 46.00 185 PHE A C 1
ATOM 1407 O O . PHE A 1 185 ? 6.131 17.326 9.526 1.00 46.00 185 PHE A O 1
ATOM 1414 N N . PRO A 1 186 ? 7.161 15.737 10.727 1.00 34.22 186 PRO A N 1
ATOM 1415 C CA . PRO A 1 186 ? 8.385 16.513 10.792 1.00 34.22 186 PRO A CA 1
ATOM 1416 C C . PRO A 1 186 ? 8.943 16.566 9.360 1.00 34.22 186 PRO A C 1
ATOM 1418 O O . PRO A 1 186 ? 8.997 15.514 8.712 1.00 34.22 186 PRO A O 1
ATOM 1421 N N . PRO A 1 187 ? 9.295 17.753 8.831 1.00 31.36 187 PRO A N 1
ATOM 1422 C CA . PRO A 1 187 ? 9.900 17.850 7.511 1.00 31.36 187 PRO A CA 1
ATOM 1423 C C . PRO A 1 187 ? 11.102 16.904 7.446 1.00 31.36 187 PRO A C 1
ATOM 1425 O O . PRO A 1 187 ? 11.873 16.797 8.409 1.00 31.36 187 PRO A O 1
ATOM 1428 N N . SER A 1 188 ? 11.226 16.177 6.333 1.00 43.66 188 SER A N 1
ATOM 1429 C CA . SER A 1 188 ? 12.403 15.365 6.030 1.00 43.66 188 SER A CA 1
ATOM 1430 C C . SER A 1 188 ? 13.644 16.223 6.249 1.00 43.66 188 SER A C 1
ATOM 1432 O O . SER A 1 188 ? 13.776 17.298 5.669 1.00 43.66 188 SER A O 1
ATOM 1434 N N . ARG A 1 189 ? 14.535 15.767 7.129 1.00 42.00 189 ARG A N 1
ATOM 1435 C CA . ARG A 1 189 ? 15.690 16.519 7.638 1.00 42.00 189 ARG A CA 1
ATOM 1436 C C . ARG A 1 189 ? 16.827 16.680 6.611 1.00 42.00 189 ARG A C 1
ATOM 1438 O O . ARG A 1 189 ? 17.984 16.757 7.010 1.00 42.00 189 ARG A O 1
ATOM 1445 N N . ASP A 1 190 ? 16.510 16.741 5.318 1.00 43.44 190 ASP A N 1
ATOM 1446 C CA . ASP A 1 190 ? 17.491 16.834 4.228 1.00 43.44 190 ASP A CA 1
ATOM 1447 C C . ASP A 1 190 ? 17.783 18.269 3.760 1.00 43.44 190 ASP A C 1
ATOM 1449 O O . ASP A 1 190 ? 18.734 18.482 3.016 1.00 43.44 190 ASP A O 1
ATOM 1453 N N . GLU A 1 191 ? 17.078 19.288 4.258 1.00 41.97 191 GLU A N 1
ATOM 1454 C CA . GLU A 1 191 ? 17.325 20.686 3.849 1.00 41.97 191 GLU A CA 1
ATOM 1455 C C . GLU A 1 191 ? 18.483 21.387 4.586 1.00 41.97 191 GLU A C 1
ATOM 1457 O O . GLU A 1 191 ? 18.707 22.575 4.378 1.00 41.97 191 GLU A O 1
ATOM 1462 N N . ASN A 1 192 ? 19.254 20.689 5.431 1.00 38.06 192 ASN A N 1
ATOM 1463 C CA . ASN A 1 192 ? 20.389 21.311 6.134 1.00 38.06 192 ASN A CA 1
ATOM 1464 C C . ASN A 1 192 ? 21.700 20.518 6.067 1.00 38.06 192 ASN A C 1
ATOM 1466 O O . ASN A 1 192 ? 22.552 20.630 6.952 1.00 38.06 192 ASN A O 1
ATOM 1470 N N . ARG A 1 193 ? 21.889 19.711 5.017 1.00 44.50 193 ARG A N 1
ATOM 1471 C CA . ARG A 1 193 ? 23.210 19.160 4.708 1.00 44.50 193 ARG A CA 1
ATOM 1472 C C . ARG A 1 193 ? 23.990 20.229 3.942 1.00 44.50 193 ARG A C 1
ATOM 1474 O O . ARG A 1 193 ? 23.856 20.363 2.729 1.00 44.50 193 ARG A O 1
ATOM 1481 N N . THR A 1 194 ? 24.769 21.029 4.667 1.00 52.69 194 THR A N 1
ATOM 1482 C CA . THR A 1 194 ? 25.761 21.922 4.061 1.00 52.69 194 THR A CA 1
ATOM 1483 C C . THR A 1 194 ? 26.645 21.122 3.098 1.00 52.69 194 THR A C 1
ATOM 1485 O O . THR A 1 194 ? 27.051 20.003 3.430 1.00 52.69 194 THR A O 1
ATOM 1488 N N . PRO A 1 195 ? 26.950 21.656 1.903 1.00 42.28 195 PRO A N 1
ATOM 1489 C CA . PRO A 1 195 ? 27.870 20.996 0.994 1.00 42.28 195 PRO A CA 1
ATOM 1490 C C . PRO A 1 195 ? 29.246 20.938 1.660 1.00 42.28 195 PRO A C 1
ATOM 1492 O O . PRO A 1 195 ? 29.823 21.972 1.999 1.00 42.28 195 PRO A O 1
ATOM 1495 N N . MET A 1 196 ? 29.778 19.728 1.854 1.00 48.44 196 MET A N 1
ATOM 1496 C CA . MET A 1 196 ? 31.218 19.572 2.023 1.00 48.44 196 MET A CA 1
ATOM 1497 C C . MET A 1 196 ? 31.854 20.015 0.709 1.00 48.44 196 MET A C 1
ATOM 1499 O O . MET A 1 196 ? 31.699 19.358 -0.320 1.00 48.44 196 MET A O 1
ATOM 1503 N N . MET A 1 197 ? 32.479 21.188 0.742 1.00 55.09 197 MET A N 1
ATOM 1504 C CA . MET A 1 197 ? 33.343 21.644 -0.335 1.00 55.09 197 MET A CA 1
ATOM 1505 C C . MET A 1 197 ? 34.610 20.773 -0.398 1.00 55.09 197 MET A C 1
ATOM 1507 O O . MET A 1 197 ? 35.000 20.221 0.635 1.00 55.09 197 MET A O 1
ATOM 1511 N N . PRO A 1 198 ? 35.183 20.611 -1.605 1.00 62.03 198 PRO A N 1
ATOM 1512 C CA . PRO A 1 198 ? 36.276 19.682 -1.900 1.00 62.03 198 PRO A CA 1
ATOM 1513 C C . PRO A 1 198 ? 37.592 20.008 -1.187 1.00 62.03 198 PRO A C 1
ATOM 1515 O O . PRO A 1 198 ? 37.849 21.204 -0.916 1.00 62.03 198 PRO A O 1
#

Foldseek 3Di:
DDDDDPCPVVVVVLVVLVVVVVVVVVVVVPPDPVPPPPPPVVLVVLVVVVVVVVVVVVVVVPPPDPPDDPVVVVVVVVVVVVVVVSVVVVVVSLLVLQQVLQVLQLQLQVVLQVVDPDGDPWRDPCSSCVVVSDVDDRARPVRWDWIWDDDSVPDIGIATPQQGTPVDGDDPPPPDDDDDDDPPPPPDPPPPPDDPDD

Secondary structure (DSSP, 8-state):
------THHHHHHHHHHHHHHHHHHHTTTTS-TTS-S-THHHHHHHHHHHHHHHHHHHHHHTS---SSSHHHHHHHHHHHHHHHHHHHHHHHHHHHHHHHHHHHHHHHHHHHHHH-SS--SS--HHHHHHTTS-SS----TT-PPEEEES-TTTT-EEEETTTEESSSBPPTTSS---------PPPPTTTT------

Radius of gyration: 23.65 Å; chains: 1; bounding box: 67×36×72 Å